Protein AF-X1GWI0-F1 (afdb_monomer_lite)

Structure (mmCIF, N/CA/C/O backbone):
data_AF-X1GWI0-F1
#
_entry.id   AF-X1GWI0-F1
#
loop_
_atom_site.group_PDB
_atom_site.id
_atom_site.type_symbol
_atom_site.label_atom_id
_atom_site.label_alt_id
_atom_site.label_comp_id
_atom_site.label_asym_id
_atom_site.label_entity_id
_atom_site.label_seq_id
_atom_site.pdbx_PDB_ins_code
_atom_site.Cartn_x
_atom_site.Cartn_y
_atom_site.Cartn_z
_atom_site.occupancy
_atom_site.B_iso_or_equiv
_atom_site.auth_seq_id
_atom_site.auth_comp_id
_atom_site.auth_asym_id
_atom_site.auth_atom_id
_atom_site.pdbx_PDB_model_num
ATOM 1 N N . MET A 1 1 ? 8.690 19.318 -20.572 1.00 74.06 1 MET A N 1
ATOM 2 C CA . MET A 1 1 ? 9.434 19.216 -21.851 1.00 74.06 1 MET A CA 1
ATOM 3 C C . MET A 1 1 ? 10.904 19.586 -21.718 1.00 74.06 1 MET A C 1
ATOM 5 O O . MET A 1 1 ? 11.733 18.761 -22.073 1.00 74.06 1 MET A O 1
ATOM 9 N N . GLU A 1 2 ? 11.249 20.757 -21.179 1.00 80.69 2 GLU A N 1
ATOM 10 C CA . GLU A 1 2 ? 12.647 21.206 -21.046 1.00 80.69 2 GLU A CA 1
ATOM 11 C C . GLU A 1 2 ? 13.550 20.216 -20.288 1.00 80.69 2 GLU A C 1
ATOM 13 O O . GLU A 1 2 ? 14.615 19.853 -20.784 1.00 80.69 2 GLU A O 1
ATOM 18 N N . LEU A 1 3 ? 13.075 19.673 -19.158 1.00 81.94 3 LEU A N 1
ATOM 19 C CA . LEU A 1 3 ? 13.790 18.647 -18.387 1.00 81.94 3 LEU A CA 1
ATOM 20 C C . LEU A 1 3 ? 14.101 17.387 -19.218 1.00 81.94 3 LEU A C 1
ATOM 22 O O . LEU A 1 3 ? 15.215 16.875 -19.170 1.00 81.94 3 LEU A O 1
ATOM 26 N N . ILE A 1 4 ? 13.135 16.914 -20.015 1.00 80.19 4 ILE A N 1
ATOM 27 C CA . ILE A 1 4 ? 13.297 15.737 -20.886 1.00 80.19 4 ILE A CA 1
ATOM 28 C C . ILE A 1 4 ? 14.314 16.044 -21.986 1.00 80.19 4 ILE A C 1
ATOM 30 O O . ILE A 1 4 ? 15.169 15.211 -22.282 1.00 80.19 4 ILE A O 1
ATOM 34 N N . THR A 1 5 ? 14.259 17.239 -22.579 1.00 82.31 5 THR A N 1
ATOM 35 C CA . THR A 1 5 ? 15.214 17.672 -23.607 1.00 82.31 5 THR A CA 1
ATOM 36 C C . THR A 1 5 ? 16.630 17.763 -23.047 1.00 82.31 5 THR A C 1
ATOM 38 O O . THR A 1 5 ? 17.548 17.212 -23.654 1.00 82.31 5 THR A O 1
ATOM 41 N N . LYS A 1 6 ? 16.804 18.386 -21.874 1.00 86.44 6 LYS A N 1
ATOM 42 C CA . LYS A 1 6 ? 18.091 18.470 -21.173 1.00 86.44 6 LYS A CA 1
ATOM 43 C C . LYS A 1 6 ? 18.636 17.077 -20.857 1.00 86.44 6 LYS A C 1
ATOM 45 O O . LYS A 1 6 ? 19.741 16.760 -21.278 1.00 86.44 6 LYS A O 1
ATOM 50 N N . PHE A 1 7 ? 17.825 16.222 -20.230 1.00 82.81 7 PHE A N 1
ATOM 51 C CA . PHE A 1 7 ? 18.182 14.830 -19.945 1.00 82.81 7 PHE A CA 1
ATOM 52 C C . PHE A 1 7 ? 18.610 14.077 -21.212 1.00 82.81 7 PHE A C 1
ATOM 54 O O . PHE A 1 7 ? 19.662 13.447 -21.231 1.00 82.81 7 PHE A O 1
ATOM 61 N N . THR A 1 8 ? 17.835 14.192 -22.295 1.00 81.00 8 THR A N 1
ATOM 62 C CA . THR A 1 8 ? 18.140 13.532 -23.574 1.00 81.00 8 THR A CA 1
ATOM 63 C C . THR A 1 8 ? 19.483 14.003 -24.131 1.00 81.00 8 THR A C 1
ATOM 65 O O . THR A 1 8 ? 20.295 13.180 -24.547 1.00 81.00 8 THR A O 1
ATOM 68 N N . ARG A 1 9 ? 19.738 15.318 -24.125 1.00 85.38 9 ARG A N 1
ATOM 69 C CA . ARG A 1 9 ? 21.002 15.894 -24.599 1.00 85.38 9 ARG A CA 1
ATOM 70 C C . ARG A 1 9 ? 22.178 15.384 -23.772 1.00 85.38 9 ARG A C 1
ATOM 72 O O . ARG A 1 9 ? 23.159 14.918 -24.343 1.00 85.38 9 ARG A O 1
ATOM 79 N N . ASP A 1 10 ? 22.057 15.437 -22.450 1.00 84.56 10 ASP A N 1
ATOM 80 C CA . ASP A 1 10 ? 23.127 15.058 -21.529 1.00 84.56 10 ASP A CA 1
ATOM 81 C C . ASP A 1 10 ? 23.462 13.561 -21.650 1.00 84.56 10 ASP A C 1
ATOM 83 O O . ASP A 1 10 ? 24.636 13.193 -21.698 1.00 84.56 10 ASP A O 1
ATOM 87 N N . ILE A 1 11 ? 22.446 12.697 -21.770 1.00 78.75 11 ILE A N 1
ATOM 88 C CA . ILE A 1 11 ? 22.630 11.253 -21.970 1.00 78.75 11 ILE A CA 1
ATOM 89 C C . ILE A 1 11 ? 23.258 10.954 -23.331 1.00 78.75 11 ILE A C 1
ATOM 91 O O . ILE A 1 11 ? 24.226 10.200 -23.389 1.00 78.75 11 ILE A O 1
ATOM 95 N N . ILE A 1 12 ? 22.770 11.560 -24.420 1.00 80.00 12 ILE A N 1
ATOM 96 C CA . ILE A 1 12 ? 23.344 11.344 -25.756 1.00 80.00 12 ILE A CA 1
ATOM 97 C C . ILE A 1 12 ? 24.808 11.788 -25.788 1.00 80.00 12 ILE A C 1
ATOM 99 O O . ILE A 1 12 ? 25.642 11.047 -26.295 1.00 80.00 12 ILE A O 1
ATOM 103 N N . CYS A 1 13 ? 25.145 12.956 -25.232 1.00 83.38 13 CYS A N 1
ATOM 104 C CA . CYS A 1 13 ? 26.532 13.421 -25.184 1.00 83.38 13 CYS A CA 1
ATOM 105 C C . CYS A 1 13 ? 27.441 12.453 -24.415 1.00 83.38 13 CYS A C 1
ATOM 107 O O . CYS A 1 13 ? 28.532 12.149 -24.887 1.00 83.38 13 CYS A O 1
ATOM 109 N N . LYS A 1 14 ? 26.984 11.928 -23.271 1.00 80.44 14 LYS A N 1
ATOM 110 C CA . LYS A 1 14 ? 27.759 10.971 -22.467 1.00 80.44 14 LYS A CA 1
ATOM 111 C C . LYS A 1 14 ? 27.905 9.607 -23.145 1.00 80.44 14 LYS A C 1
ATOM 113 O O . LYS A 1 14 ? 28.976 9.015 -23.090 1.00 80.44 14 LYS A O 1
ATOM 118 N N . LEU A 1 15 ? 26.848 9.113 -23.789 1.00 75.06 15 LEU A N 1
ATOM 119 C CA . LEU A 1 15 ? 26.833 7.787 -24.412 1.00 75.06 15 LEU A CA 1
ATOM 120 C C . LEU A 1 15 ? 27.418 7.762 -25.831 1.00 75.06 15 LEU A C 1
ATOM 122 O O . LEU A 1 15 ? 27.800 6.692 -26.291 1.00 75.06 15 LEU A O 1
ATOM 126 N N . LYS A 1 16 ? 27.538 8.908 -26.518 1.00 75.88 16 LYS A N 1
ATOM 127 C CA . LYS A 1 16 ? 28.231 9.015 -27.819 1.00 75.88 16 LYS A CA 1
ATOM 128 C C . LYS A 1 16 ? 29.664 8.482 -27.764 1.00 75.88 16 LYS A C 1
ATOM 130 O O . LYS A 1 16 ? 30.113 7.849 -28.708 1.00 75.88 16 LYS A O 1
ATOM 135 N N . LEU A 1 17 ? 30.352 8.683 -26.640 1.00 74.44 17 LEU A N 1
ATOM 136 C CA . LEU A 1 17 ? 31.707 8.165 -26.414 1.00 74.44 17 LEU A CA 1
ATOM 137 C C . LEU A 1 17 ? 31.775 6.628 -26.438 1.00 74.44 17 LEU A C 1
ATOM 139 O O . LEU A 1 17 ? 32.844 6.068 -26.636 1.00 74.44 17 LEU A O 1
ATOM 143 N N . LEU A 1 18 ? 30.634 5.958 -26.254 1.00 67.56 18 LEU A N 1
ATOM 144 C CA . LEU A 1 18 ? 30.493 4.503 -26.224 1.00 67.56 18 LEU A CA 1
ATOM 145 C C . LEU A 1 18 ? 29.820 3.960 -27.498 1.00 67.56 18 LEU A C 1
ATOM 147 O O . LEU A 1 18 ? 29.487 2.778 -27.556 1.00 67.56 18 LEU A O 1
ATOM 151 N N . GLU A 1 19 ? 29.583 4.800 -28.515 1.00 70.50 19 GLU A N 1
ATOM 152 C CA . GLU A 1 19 ? 28.834 4.432 -29.727 1.00 70.50 19 GLU A CA 1
ATOM 153 C C . GLU A 1 19 ? 29.537 3.334 -30.543 1.00 70.50 19 GLU A C 1
ATOM 155 O O . GLU A 1 19 ? 28.865 2.460 -31.092 1.00 70.50 19 GLU A O 1
ATOM 160 N N . SER A 1 20 ? 30.875 3.323 -30.551 1.00 69.56 20 SER A N 1
ATOM 161 C CA . SER A 1 20 ? 31.696 2.283 -31.190 1.00 69.56 20 SER A CA 1
ATOM 162 C C . SER A 1 20 ? 31.669 0.942 -30.448 1.00 69.56 20 SER A C 1
ATOM 164 O O . SER A 1 20 ? 31.875 -0.106 -31.059 1.00 69.56 20 SER A O 1
ATOM 166 N N . GLU A 1 21 ? 31.406 0.952 -29.140 1.00 69.25 21 GLU A N 1
ATOM 167 C CA . GLU A 1 21 ? 31.430 -0.247 -28.299 1.00 69.25 21 GLU A CA 1
ATOM 168 C C . GLU A 1 21 ? 30.038 -0.834 -28.067 1.00 69.25 21 GLU A C 1
ATOM 170 O O . GLU A 1 21 ? 29.918 -2.049 -27.936 1.00 69.25 21 GLU A O 1
ATOM 175 N N . ASN A 1 22 ? 28.997 0.007 -28.018 1.00 71.19 22 ASN A N 1
ATOM 176 C CA . ASN A 1 22 ? 27.667 -0.361 -27.529 1.00 71.19 22 ASN A CA 1
ATOM 177 C C . ASN A 1 22 ? 26.518 0.371 -28.244 1.00 71.19 22 ASN A C 1
ATOM 179 O O . ASN A 1 22 ? 25.627 0.952 -27.613 1.00 71.19 22 ASN A O 1
ATOM 183 N N . LYS A 1 23 ? 26.495 0.302 -29.581 1.00 76.00 23 LYS A N 1
ATOM 184 C CA . LYS A 1 23 ? 25.458 0.918 -30.433 1.00 76.00 23 LYS A CA 1
ATOM 185 C C . LYS A 1 23 ? 24.022 0.570 -30.006 1.00 76.00 23 LYS A C 1
ATOM 187 O O . LYS A 1 23 ? 23.160 1.448 -30.005 1.00 76.00 23 LYS A O 1
ATOM 192 N N . ASN A 1 24 ? 23.774 -0.670 -29.576 1.00 78.12 24 ASN A N 1
ATOM 193 C CA . ASN A 1 24 ? 22.447 -1.122 -29.138 1.00 78.12 24 ASN A CA 1
ATOM 194 C C . ASN A 1 24 ? 21.975 -0.417 -27.858 1.00 78.12 24 ASN A C 1
ATOM 196 O O . ASN A 1 24 ? 20.823 -0.004 -27.777 1.00 78.12 24 ASN A O 1
ATOM 200 N N . ILE A 1 25 ? 22.865 -0.206 -26.882 1.00 77.31 25 ILE A N 1
ATOM 201 C CA . ILE A 1 25 ? 22.525 0.495 -25.633 1.00 77.31 25 ILE A CA 1
ATOM 202 C C . ILE A 1 25 ? 22.148 1.945 -25.941 1.00 77.31 25 ILE A C 1
ATOM 204 O O . ILE A 1 25 ? 21.112 2.431 -25.485 1.00 77.31 25 ILE A O 1
ATOM 208 N N . LEU A 1 26 ? 22.954 2.627 -26.762 1.00 77.69 26 LEU A N 1
ATOM 209 C CA . LEU A 1 26 ? 22.656 3.990 -27.195 1.00 77.69 26 LEU A CA 1
ATOM 210 C C . LEU A 1 26 ? 21.318 4.061 -27.947 1.00 77.69 26 LEU A C 1
ATOM 212 O O . LEU A 1 26 ? 20.555 5.006 -27.738 1.00 77.69 26 LEU A O 1
ATOM 216 N N . ASN A 1 27 ? 21.017 3.069 -28.791 1.00 81.75 27 ASN A N 1
ATOM 217 C CA . ASN A 1 27 ? 19.746 2.998 -29.505 1.00 81.75 27 ASN A CA 1
ATOM 218 C C . ASN A 1 27 ? 18.558 2.831 -28.545 1.00 81.75 27 ASN A C 1
ATOM 220 O O . ASN A 1 27 ? 17.610 3.606 -28.624 1.00 81.75 27 ASN A O 1
ATOM 224 N N . ASN A 1 28 ? 18.649 1.923 -27.571 1.00 82.19 28 ASN A N 1
ATOM 225 C CA . ASN A 1 28 ? 17.597 1.714 -26.570 1.00 82.19 28 ASN A CA 1
ATOM 226 C C . ASN A 1 28 ? 17.325 2.986 -25.753 1.00 82.19 28 ASN A C 1
ATOM 228 O O . ASN A 1 28 ? 16.170 3.352 -25.536 1.00 82.19 28 ASN A O 1
ATOM 232 N N . PHE A 1 29 ? 18.370 3.725 -25.359 1.00 81.31 29 PHE A N 1
ATOM 233 C CA . PHE A 1 29 ? 18.204 5.021 -24.691 1.00 81.31 29 PHE A CA 1
ATOM 234 C C . PHE A 1 29 ? 17.555 6.072 -25.599 1.00 81.31 29 PHE A C 1
ATOM 236 O O . PHE A 1 29 ? 16.676 6.814 -25.151 1.00 81.31 29 PHE A O 1
ATOM 243 N N . LYS A 1 30 ? 17.952 6.150 -26.876 1.00 82.81 30 LYS A N 1
ATOM 244 C CA . LYS A 1 30 ? 17.320 7.052 -27.854 1.00 82.81 30 LYS A CA 1
ATOM 245 C C . LYS A 1 30 ? 15.831 6.724 -28.013 1.00 82.81 30 LYS A C 1
ATOM 247 O O . LYS A 1 30 ? 15.013 7.638 -27.918 1.00 82.81 30 LYS A O 1
ATOM 252 N N . ILE A 1 31 ? 15.475 5.446 -28.148 1.00 88.00 31 ILE A N 1
ATOM 253 C CA . ILE A 1 31 ? 14.080 4.985 -28.216 1.00 88.00 31 ILE A CA 1
ATOM 254 C C . ILE A 1 31 ? 13.332 5.391 -26.943 1.00 88.00 31 ILE A C 1
ATOM 256 O O . ILE A 1 31 ? 12.337 6.108 -27.017 1.00 88.00 31 ILE A O 1
ATOM 260 N N . PHE A 1 32 ? 13.855 5.049 -25.764 1.00 86.69 32 PHE A N 1
ATOM 261 C CA . PHE A 1 32 ? 13.206 5.373 -24.494 1.00 86.69 32 PHE A CA 1
ATOM 262 C C . PHE A 1 32 ? 13.002 6.885 -24.295 1.00 86.69 32 PHE A C 1
ATOM 264 O O . PHE A 1 32 ? 11.925 7.329 -23.894 1.00 86.69 32 PHE A O 1
ATOM 271 N N . THR A 1 33 ? 13.995 7.715 -24.633 1.00 86.75 33 THR A N 1
ATOM 272 C CA . THR A 1 33 ? 13.845 9.182 -24.566 1.00 86.75 33 THR A CA 1
ATOM 273 C C . THR A 1 33 ? 12.799 9.710 -25.547 1.00 86.75 33 THR A C 1
ATOM 275 O O . THR A 1 33 ? 12.082 10.662 -25.222 1.00 86.75 33 THR A O 1
ATOM 278 N N . GLN A 1 34 ? 12.656 9.089 -26.720 1.00 90.19 34 GLN A N 1
ATOM 279 C CA . GLN A 1 34 ? 11.589 9.416 -27.657 1.00 90.19 34 GLN A CA 1
ATOM 280 C C . GLN A 1 34 ? 10.213 9.027 -27.097 1.00 90.19 34 GLN A C 1
ATOM 282 O O . GLN A 1 34 ? 9.287 9.838 -27.170 1.00 90.19 34 GLN A O 1
ATOM 287 N N . CYS A 1 35 ? 10.090 7.863 -26.453 1.00 93.25 35 CYS A N 1
ATOM 288 C CA . CYS A 1 35 ? 8.873 7.445 -25.753 1.00 93.25 35 CYS A CA 1
ATOM 289 C C . CYS A 1 35 ? 8.485 8.438 -24.645 1.00 93.25 35 CYS A C 1
ATOM 291 O O . CYS A 1 35 ? 7.323 8.833 -24.561 1.00 93.25 35 CYS A O 1
ATOM 293 N N . LEU A 1 36 ? 9.449 8.937 -23.858 1.00 91.69 36 LEU A N 1
ATOM 294 C CA . LEU A 1 36 ? 9.207 9.984 -22.852 1.00 91.69 36 LEU A CA 1
ATOM 295 C C . LEU A 1 36 ? 8.689 11.288 -23.483 1.00 91.69 36 LEU A C 1
ATOM 297 O O . LEU A 1 36 ? 7.738 11.888 -22.982 1.00 91.69 36 LEU A O 1
ATOM 301 N N . LYS A 1 37 ? 9.278 11.743 -24.597 1.00 89.69 37 LYS A N 1
ATOM 302 C CA . LYS A 1 37 ? 8.809 12.951 -25.305 1.00 89.69 37 LYS A CA 1
ATOM 303 C C . LYS A 1 37 ? 7.397 12.773 -25.857 1.00 89.69 37 LYS A C 1
ATOM 305 O O . LYS A 1 37 ? 6.569 13.674 -25.712 1.00 89.69 37 LYS A O 1
ATOM 310 N N . ASN A 1 38 ? 7.125 11.629 -26.480 1.00 91.44 38 ASN A N 1
ATOM 311 C CA . ASN A 1 38 ? 5.815 11.304 -27.033 1.00 91.44 38 ASN A CA 1
ATOM 312 C C . ASN A 1 38 ? 4.764 11.228 -25.922 1.00 91.44 38 ASN A C 1
ATOM 314 O O . ASN A 1 38 ? 3.737 11.895 -26.028 1.00 91.44 38 ASN A O 1
ATOM 318 N N . SER A 1 39 ? 5.063 10.529 -24.824 1.00 91.62 39 SER A N 1
ATOM 319 C CA . SER A 1 39 ? 4.208 10.476 -23.636 1.00 91.62 39 SER A CA 1
ATOM 320 C C . SER A 1 39 ? 3.889 11.878 -23.110 1.00 91.62 39 SER A C 1
ATOM 322 O O . SER A 1 39 ? 2.723 12.227 -22.957 1.00 91.62 39 SER A O 1
ATOM 324 N N . SER A 1 40 ? 4.895 12.751 -22.959 1.00 88.12 40 SER A N 1
ATOM 325 C CA . SER A 1 40 ? 4.658 14.130 -22.509 1.00 88.12 40 SER A CA 1
ATOM 326 C C . SER A 1 40 ? 3.723 14.897 -23.447 1.00 88.12 40 SER A C 1
ATOM 328 O O . SER A 1 40 ? 2.861 15.622 -22.961 1.00 88.12 40 SER A O 1
ATOM 330 N N . ARG A 1 41 ? 3.870 14.752 -24.772 1.00 87.56 41 ARG A N 1
ATOM 331 C CA . ARG A 1 41 ? 2.988 15.406 -25.757 1.00 87.56 41 ARG A CA 1
ATOM 332 C C . ARG A 1 41 ? 1.554 14.888 -25.665 1.00 87.56 41 ARG A C 1
ATOM 334 O O . ARG A 1 41 ? 0.627 15.693 -25.694 1.00 87.56 41 ARG A O 1
ATOM 341 N N . PHE A 1 42 ? 1.376 13.573 -25.550 1.00 87.56 42 PHE A N 1
ATOM 342 C CA . PHE A 1 42 ? 0.063 12.951 -25.379 1.00 87.56 42 PHE A CA 1
ATOM 343 C C . PHE A 1 42 ? -0.606 13.406 -24.083 1.00 87.56 42 PHE A C 1
ATOM 345 O O . PHE A 1 42 ? -1.746 13.867 -24.111 1.00 87.56 42 PHE A O 1
ATOM 352 N N . CYS A 1 43 ? 0.123 13.356 -22.968 1.00 85.81 43 CYS A N 1
ATOM 353 C CA . CYS A 1 43 ? -0.344 13.830 -21.674 1.00 85.81 43 CYS A CA 1
ATOM 354 C C . CYS A 1 43 ? -0.787 15.299 -21.733 1.00 85.81 43 CYS A C 1
ATOM 356 O O . CYS A 1 43 ? -1.902 15.602 -21.326 1.00 85.81 43 CYS A O 1
ATOM 358 N N . SER A 1 44 ? 0.027 16.192 -22.308 1.00 79.94 44 SER A N 1
ATOM 359 C CA . SER A 1 44 ? -0.311 17.618 -22.439 1.00 79.94 44 SER A CA 1
ATOM 360 C C . SER A 1 44 ? -1.540 17.899 -23.310 1.00 79.94 44 SER A C 1
ATOM 362 O O . SER A 1 44 ? -2.187 18.921 -23.111 1.00 79.94 44 SER A O 1
ATOM 364 N N . ARG A 1 45 ? -1.843 17.040 -24.293 1.00 78.12 45 ARG A N 1
ATOM 365 C CA . ARG A 1 45 ? -2.976 17.228 -25.217 1.00 78.12 45 ARG A CA 1
ATOM 366 C C . ARG A 1 45 ? -4.282 16.652 -24.681 1.00 78.12 45 ARG A C 1
ATOM 368 O O . ARG A 1 45 ? -5.323 17.277 -24.841 1.00 78.12 45 ARG A O 1
ATOM 375 N N . ASN A 1 46 ? -4.220 15.480 -24.053 1.00 69.19 46 ASN A N 1
ATOM 376 C CA . ASN A 1 46 ? -5.411 14.706 -23.700 1.00 69.19 46 ASN A CA 1
ATOM 377 C C . ASN A 1 46 ? -5.801 14.825 -22.222 1.00 69.19 46 ASN A C 1
ATOM 379 O O . ASN A 1 46 ? -6.932 14.511 -21.864 1.00 69.19 46 ASN A O 1
ATOM 383 N N . TYR A 1 47 ? -4.898 15.295 -21.357 1.00 64.44 47 TYR A N 1
ATOM 384 C CA . TYR A 1 47 ? -5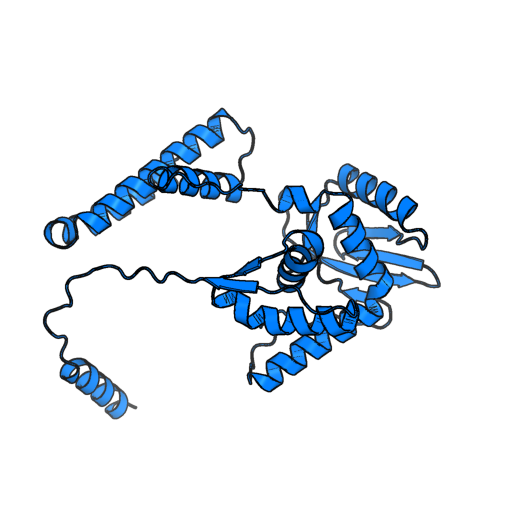.133 15.351 -19.918 1.00 64.44 47 TYR A CA 1
ATOM 385 C C . TYR A 1 47 ? -4.789 16.736 -19.367 1.00 64.44 47 TYR A C 1
ATOM 387 O O . TYR A 1 47 ? -3.634 17.154 -19.365 1.00 64.44 47 TYR A O 1
ATOM 395 N N . LYS A 1 48 ? -5.784 17.436 -18.804 1.00 59.62 48 LYS A N 1
ATOM 396 C CA . LYS A 1 48 ? -5.564 18.732 -18.128 1.00 59.62 48 LYS A CA 1
ATOM 397 C C . LYS A 1 48 ? -4.590 18.634 -16.941 1.00 59.62 48 LYS A C 1
ATOM 399 O O . LYS A 1 48 ? -3.984 19.637 -16.579 1.00 59.62 48 LYS A O 1
ATOM 404 N N . LYS A 1 49 ? -4.442 17.445 -16.340 1.00 66.06 49 LYS A N 1
ATOM 405 C CA . LYS A 1 49 ? -3.517 17.140 -15.235 1.00 66.06 49 LYS A CA 1
ATOM 406 C C . LYS A 1 49 ? -3.068 15.671 -15.281 1.00 66.06 49 LYS A C 1
ATOM 408 O O . LYS A 1 49 ? -3.507 14.871 -14.459 1.00 66.06 49 LYS A O 1
ATOM 413 N N . ALA A 1 50 ? -2.220 15.302 -16.239 1.00 69.44 50 ALA A N 1
ATOM 414 C CA . ALA A 1 50 ? -1.576 13.987 -16.190 1.00 69.44 50 ALA A CA 1
ATOM 415 C C . ALA A 1 50 ? -0.617 13.913 -14.992 1.00 69.44 50 ALA A C 1
ATOM 417 O O . ALA A 1 50 ? 0.191 14.822 -14.782 1.00 69.44 50 ALA A O 1
ATOM 418 N N . ASN A 1 51 ? -0.688 12.835 -14.216 1.00 82.88 51 ASN A N 1
ATOM 419 C CA . ASN A 1 51 ? 0.242 12.597 -13.117 1.00 82.88 51 ASN A CA 1
ATOM 420 C C . ASN A 1 51 ? 1.476 11.803 -13.580 1.00 82.88 51 ASN A C 1
ATOM 422 O O . ASN A 1 51 ? 1.510 11.229 -14.668 1.00 82.88 51 ASN A O 1
ATOM 426 N N . LEU A 1 52 ? 2.510 11.759 -12.734 1.00 86.88 52 LEU A N 1
ATOM 427 C CA . LEU A 1 52 ? 3.768 11.073 -13.044 1.00 86.88 52 LEU A CA 1
ATOM 428 C C . LEU A 1 52 ? 3.571 9.589 -13.402 1.00 86.88 52 LEU A C 1
ATOM 430 O O . LEU A 1 52 ? 4.281 9.076 -14.261 1.00 86.88 52 LEU A O 1
ATOM 434 N N . GLY A 1 53 ? 2.613 8.910 -12.764 1.00 88.50 53 GLY A N 1
ATOM 435 C CA . GLY A 1 53 ? 2.305 7.508 -13.035 1.00 88.50 53 GLY A CA 1
ATOM 436 C C . GLY A 1 53 ? 1.737 7.302 -14.436 1.00 88.50 53 GLY A C 1
ATOM 437 O O . GLY A 1 53 ? 2.215 6.435 -15.155 1.00 88.50 53 GLY A O 1
ATOM 438 N N . GLU A 1 54 ? 0.789 8.141 -14.857 1.00 88.31 54 GLU A N 1
ATOM 439 C CA . GLU A 1 54 ? 0.2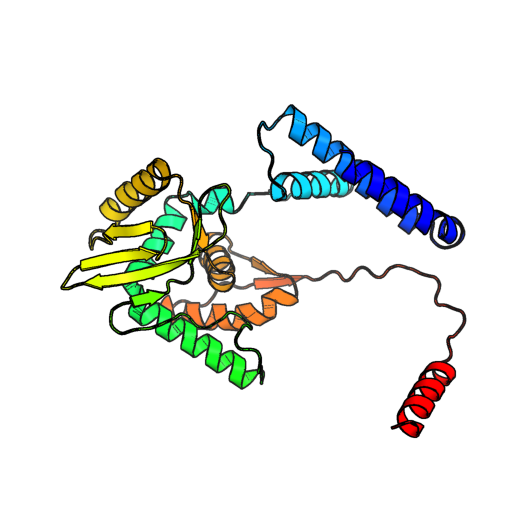28 8.108 -16.218 1.00 88.31 54 GLU A CA 1
ATOM 440 C C . GLU A 1 54 ? 1.296 8.425 -17.270 1.00 88.31 54 GLU A C 1
ATOM 442 O O . GLU A 1 54 ? 1.399 7.739 -18.284 1.00 88.31 54 GLU A O 1
ATOM 447 N N . PHE A 1 55 ? 2.138 9.427 -17.001 1.00 90.75 55 PHE A N 1
ATOM 448 C CA . PHE A 1 55 ? 3.249 9.790 -17.877 1.00 90.75 55 PHE A CA 1
ATOM 449 C C . PHE A 1 55 ? 4.251 8.638 -18.059 1.00 90.75 55 PHE A C 1
ATOM 451 O O . PHE A 1 55 ? 4.624 8.314 -19.191 1.00 90.75 55 PHE A O 1
ATOM 458 N N . LEU A 1 56 ? 4.697 8.015 -16.964 1.00 91.00 56 LEU A N 1
ATOM 459 C CA . LEU A 1 56 ? 5.658 6.911 -17.021 1.00 91.00 56 LEU A CA 1
ATOM 460 C C . LEU A 1 56 ? 5.030 5.633 -17.588 1.00 91.00 56 LEU A C 1
ATOM 462 O O . LEU A 1 56 ? 5.683 4.944 -18.368 1.00 91.00 56 LEU A O 1
ATOM 466 N N . GLY A 1 57 ? 3.773 5.348 -17.245 1.00 91.06 57 GLY A N 1
ATOM 467 C CA . GLY A 1 57 ? 3.017 4.219 -17.782 1.00 91.06 57 GLY A CA 1
ATOM 468 C C . GLY A 1 57 ? 2.860 4.308 -19.295 1.00 91.06 57 GLY A C 1
ATOM 469 O O . GLY A 1 57 ? 3.230 3.386 -20.016 1.00 91.06 57 GLY A O 1
ATOM 470 N N . LEU A 1 58 ? 2.452 5.475 -19.808 1.00 90.94 58 LEU A N 1
ATOM 471 C CA . LEU A 1 58 ? 2.358 5.703 -21.249 1.00 90.94 58 LEU A CA 1
ATOM 472 C C . LEU A 1 58 ? 3.726 5.630 -21.942 1.00 90.94 58 LEU A C 1
ATOM 474 O O . LEU A 1 58 ? 3.831 5.064 -23.027 1.00 90.94 58 LEU A O 1
ATOM 478 N N . ALA A 1 59 ? 4.788 6.160 -21.328 1.00 92.12 59 ALA A N 1
ATOM 479 C CA . ALA A 1 59 ? 6.134 6.038 -21.885 1.00 92.12 59 ALA A CA 1
ATOM 480 C C . ALA A 1 59 ? 6.579 4.569 -21.980 1.00 92.12 59 ALA A C 1
ATOM 482 O O . ALA A 1 59 ? 7.138 4.175 -23.003 1.00 92.12 59 ALA A O 1
ATOM 483 N N . ARG A 1 60 ? 6.287 3.755 -20.956 1.00 91.31 60 ARG A N 1
ATOM 484 C CA . ARG A 1 60 ? 6.537 2.310 -20.978 1.00 91.31 60 ARG A CA 1
ATOM 485 C C . ARG A 1 60 ? 5.703 1.623 -22.058 1.00 91.31 60 ARG A C 1
ATOM 487 O O . ARG A 1 60 ? 6.263 0.886 -22.857 1.00 91.31 60 ARG A O 1
ATOM 494 N N . ARG A 1 61 ? 4.408 1.933 -22.161 1.00 90.94 61 ARG A N 1
ATOM 495 C CA . ARG A 1 61 ? 3.528 1.357 -23.188 1.00 90.94 61 ARG A CA 1
ATOM 496 C C . ARG A 1 61 ? 4.015 1.641 -24.607 1.00 90.94 61 ARG A C 1
ATOM 498 O O . ARG A 1 61 ? 3.963 0.760 -25.452 1.00 90.94 61 ARG A O 1
ATOM 505 N N . LEU A 1 62 ? 4.497 2.860 -24.858 1.00 92.06 62 LEU A N 1
ATOM 506 C CA . LEU A 1 62 ? 5.097 3.238 -26.139 1.00 92.06 62 LEU A CA 1
ATOM 507 C C . LEU A 1 62 ? 6.405 2.486 -26.407 1.00 92.06 62 LEU A C 1
ATOM 509 O O . LEU A 1 62 ? 6.699 2.177 -27.553 1.00 92.06 62 LEU A O 1
ATOM 513 N N . TYR A 1 63 ? 7.199 2.217 -25.370 1.00 90.44 63 TYR A N 1
ATOM 514 C CA . TYR A 1 63 ? 8.434 1.442 -25.493 1.00 90.44 63 TYR A CA 1
ATOM 515 C C . TYR A 1 63 ? 8.160 -0.044 -25.774 1.00 90.44 63 TYR A C 1
ATOM 517 O O . TYR A 1 63 ? 8.868 -0.668 -26.551 1.00 90.44 63 TYR A O 1
ATOM 525 N N . GLU A 1 64 ? 7.111 -0.601 -25.175 1.00 90.50 64 GLU A N 1
ATOM 526 C CA . GLU A 1 64 ? 6.728 -2.009 -25.312 1.00 90.50 64 GLU A CA 1
ATOM 527 C C . GLU A 1 64 ? 5.949 -2.317 -26.601 1.00 90.50 64 GLU A C 1
ATOM 529 O O . GLU A 1 64 ? 5.547 -3.456 -26.791 1.00 90.50 64 GLU A O 1
ATOM 534 N N . GLN A 1 65 ? 5.720 -1.351 -27.499 1.00 88.69 65 GLN A N 1
ATOM 535 C CA . GLN A 1 65 ? 4.896 -1.572 -28.698 1.00 88.69 65 GLN A CA 1
ATOM 536 C C . GLN A 1 65 ? 5.362 -2.756 -29.558 1.00 88.69 65 GLN A C 1
ATOM 538 O O . GLN A 1 65 ? 4.519 -3.456 -30.106 1.00 88.69 65 GLN A O 1
ATOM 543 N N . GLU A 1 66 ? 6.671 -3.013 -29.628 1.00 86.06 66 GLU A N 1
ATOM 544 C CA . GLU A 1 66 ? 7.246 -4.123 -30.404 1.00 86.06 66 GLU A CA 1
ATOM 545 C C . GLU A 1 66 ? 6.846 -5.516 -29.890 1.00 86.06 66 GLU A C 1
ATOM 547 O O . GLU A 1 66 ? 6.916 -6.479 -30.646 1.00 86.06 66 GLU A O 1
ATOM 552 N N . ILE A 1 67 ? 6.436 -5.634 -28.621 1.00 88.31 67 ILE A N 1
ATOM 553 C CA . ILE A 1 67 ? 6.020 -6.907 -28.008 1.00 88.31 67 ILE A CA 1
ATOM 554 C C . ILE A 1 67 ? 4.499 -7.022 -27.841 1.00 88.31 67 ILE A C 1
ATOM 556 O O . ILE A 1 67 ? 4.042 -7.905 -27.120 1.00 88.31 67 ILE A O 1
ATOM 560 N N . GLU A 1 68 ? 3.734 -6.111 -28.455 1.00 91.25 68 GLU A N 1
ATOM 561 C CA . GLU A 1 68 ? 2.262 -6.107 -28.485 1.00 91.25 68 GLU A CA 1
ATOM 562 C C . GLU A 1 68 ? 1.617 -6.471 -27.129 1.00 91.25 68 GLU A C 1
ATOM 564 O O . GLU A 1 68 ? 0.941 -7.492 -26.985 1.00 91.25 68 GLU A O 1
ATOM 569 N N . PRO A 1 69 ? 1.847 -5.660 -26.080 1.00 87.88 69 PRO A N 1
ATOM 570 C CA . PRO A 1 69 ? 1.558 -6.060 -24.713 1.00 87.88 69 PRO A CA 1
ATOM 571 C C . PRO A 1 69 ? 0.054 -6.250 -24.482 1.00 87.88 69 PRO A C 1
ATOM 573 O O . PRO A 1 69 ? -0.709 -5.282 -24.466 1.00 87.88 69 PRO A O 1
ATOM 576 N N . ALA A 1 70 ? -0.349 -7.490 -24.198 1.00 89.69 70 ALA A N 1
ATOM 577 C CA . ALA A 1 70 ? -1.743 -7.899 -23.996 1.00 89.69 70 ALA A CA 1
ATOM 578 C C . ALA A 1 70 ? -2.316 -7.591 -22.594 1.00 89.69 70 ALA A C 1
ATOM 580 O O . ALA A 1 70 ? -3.389 -8.073 -22.237 1.00 89.69 70 ALA A O 1
ATOM 581 N N . TYR A 1 71 ? -1.611 -6.807 -21.771 1.00 89.94 71 TYR A N 1
ATOM 582 C CA . TYR A 1 71 ? -2.022 -6.500 -20.397 1.00 89.94 71 TYR A CA 1
ATOM 583 C C . TYR A 1 71 ? -2.630 -5.096 -20.259 1.00 89.94 71 TYR A C 1
ATOM 585 O O . TYR A 1 71 ? -2.153 -4.129 -20.869 1.00 89.94 71 TYR A O 1
ATOM 593 N N . LEU A 1 72 ? -3.641 -4.972 -19.392 1.00 90.38 72 LEU A N 1
ATOM 594 C CA . LEU A 1 72 ? -4.248 -3.694 -19.015 1.00 90.38 72 LEU A CA 1
ATOM 595 C C . LEU A 1 72 ? -3.383 -2.939 -18.002 1.00 90.38 72 LEU A C 1
ATOM 597 O O . LEU A 1 72 ? -2.786 -3.526 -17.103 1.00 90.38 72 LEU A O 1
ATOM 601 N N . GLU A 1 73 ? -3.367 -1.614 -18.108 1.00 88.62 73 GLU A N 1
ATOM 602 C CA . GLU A 1 73 ? -2.690 -0.737 -17.155 1.00 88.62 73 GLU A CA 1
ATOM 603 C C . GLU A 1 73 ? -3.716 0.060 -16.356 1.00 88.62 73 GLU A C 1
ATOM 605 O O . GLU A 1 73 ? -4.183 1.115 -16.781 1.00 88.62 73 GLU A O 1
ATOM 610 N N . ILE A 1 74 ? -4.097 -0.482 -15.199 1.00 89.75 74 ILE A N 1
ATOM 611 C CA . ILE A 1 74 ? -5.149 0.082 -14.352 1.00 89.75 74 ILE A CA 1
ATOM 612 C C . ILE A 1 74 ? -4.504 0.900 -13.227 1.00 89.75 74 ILE A C 1
ATOM 614 O O . ILE A 1 74 ? -3.776 0.344 -12.398 1.00 89.75 74 ILE A O 1
ATOM 618 N N . PRO A 1 75 ? -4.766 2.217 -13.132 1.00 90.06 75 PRO A N 1
ATOM 619 C CA . PRO A 1 75 ? -4.273 3.010 -12.019 1.00 90.06 75 PRO A CA 1
ATOM 620 C C . PRO A 1 75 ? -4.868 2.517 -10.699 1.00 90.06 75 PRO A C 1
ATOM 622 O O . PRO A 1 75 ? -6.074 2.608 -10.467 1.00 90.06 75 PRO A O 1
ATOM 625 N N . PHE A 1 76 ? -4.018 2.088 -9.764 1.00 92.12 76 PHE A N 1
ATOM 626 C CA . PHE A 1 76 ? -4.481 1.632 -8.447 1.00 92.12 76 PHE A CA 1
ATOM 627 C C . PHE A 1 76 ? -5.235 2.724 -7.661 1.00 92.12 76 PHE A C 1
ATOM 629 O O . PHE A 1 76 ? -6.038 2.450 -6.770 1.00 92.12 76 PHE A O 1
ATOM 636 N N . SER A 1 77 ? -5.023 3.994 -8.015 1.00 90.75 77 SER A N 1
ATOM 637 C CA . SER A 1 77 ? -5.800 5.121 -7.502 1.00 90.75 77 SER A CA 1
ATOM 638 C C . SER A 1 77 ? -7.292 5.048 -7.842 1.00 90.75 77 SER A C 1
ATOM 640 O O . SER A 1 77 ? -8.080 5.555 -7.046 1.00 90.75 77 SER A O 1
ATOM 642 N N . GLN A 1 78 ? -7.668 4.451 -8.978 1.00 91.88 78 GLN A N 1
ATOM 643 C CA . GLN A 1 78 ? -9.060 4.222 -9.372 1.00 91.88 78 GLN A CA 1
ATOM 644 C C . GLN A 1 78 ? -9.661 3.068 -8.568 1.00 91.88 78 GLN A C 1
ATOM 646 O O . GLN A 1 78 ? -10.742 3.226 -8.010 1.00 91.88 78 GLN A O 1
ATOM 651 N N . ILE A 1 79 ? -8.907 1.974 -8.402 1.00 95.44 79 ILE A N 1
ATOM 652 C CA . ILE A 1 79 ? -9.293 0.836 -7.552 1.00 95.44 79 ILE A CA 1
ATOM 653 C C . ILE A 1 79 ? -9.581 1.307 -6.122 1.00 95.44 79 ILE A C 1
ATOM 655 O O . ILE A 1 79 ? -10.602 0.955 -5.545 1.00 95.44 79 ILE A O 1
ATOM 659 N N . CYS A 1 80 ? -8.747 2.190 -5.564 1.00 96.00 80 CYS A N 1
ATOM 660 C CA . CYS A 1 80 ? -8.953 2.725 -4.214 1.00 96.00 80 CYS A CA 1
ATOM 661 C C . CYS A 1 80 ? -10.210 3.600 -4.039 1.00 96.00 80 CYS A C 1
ATOM 663 O O . CYS A 1 80 ? -10.515 3.990 -2.914 1.00 96.00 80 CYS A O 1
ATOM 665 N N . ASN A 1 81 ? -10.887 3.984 -5.123 1.00 92.88 81 ASN A N 1
ATOM 666 C CA . ASN A 1 81 ? -12.128 4.762 -5.071 1.00 92.88 81 ASN A CA 1
ATOM 667 C C . ASN A 1 81 ? -13.381 3.876 -5.242 1.00 92.88 81 ASN A C 1
ATOM 669 O O . ASN A 1 81 ? -14.497 4.402 -5.236 1.00 92.88 81 ASN A O 1
ATOM 673 N N . SER A 1 82 ? -13.190 2.568 -5.434 1.00 95.62 82 SER A N 1
ATOM 674 C CA . SER A 1 82 ? -14.256 1.576 -5.563 1.00 95.62 82 SER A CA 1
ATOM 675 C C . SER A 1 82 ? -14.935 1.290 -4.222 1.00 95.62 82 SER A C 1
ATOM 677 O O . SER A 1 82 ? -14.380 1.567 -3.152 1.00 95.62 82 SER A O 1
ATOM 679 N N . ASP A 1 83 ? -16.141 0.732 -4.282 1.00 95.69 83 ASP A N 1
ATOM 680 C CA . ASP A 1 83 ? -16.895 0.355 -3.087 1.00 95.69 83 ASP A CA 1
ATOM 681 C C . ASP A 1 83 ? -16.265 -0.858 -2.395 1.00 95.69 83 ASP A C 1
ATOM 683 O O . ASP A 1 83 ? -16.226 -0.928 -1.168 1.00 95.69 83 ASP A O 1
ATOM 687 N N . GLU A 1 84 ? -15.666 -1.759 -3.167 1.00 95.69 84 GLU A N 1
ATOM 688 C CA . GLU A 1 84 ? -14.960 -2.952 -2.712 1.00 95.69 84 GLU A CA 1
ATOM 689 C C . GLU A 1 84 ? -13.728 -2.580 -1.878 1.00 95.69 84 GLU A C 1
ATOM 691 O O . GLU A 1 84 ? -13.522 -3.105 -0.780 1.00 95.69 84 GLU A O 1
ATOM 696 N N . PHE A 1 85 ? -12.916 -1.628 -2.351 1.00 97.44 85 PHE A N 1
ATOM 697 C CA . PHE A 1 85 ? -11.750 -1.168 -1.595 1.00 97.44 85 PHE A CA 1
ATOM 698 C C . PHE A 1 85 ? -12.150 -0.423 -0.316 1.00 97.44 85 PHE A C 1
ATOM 700 O O . PHE A 1 85 ? -11.535 -0.613 0.737 1.00 97.44 85 PHE A O 1
ATOM 707 N N . LEU A 1 86 ? -13.173 0.433 -0.381 1.00 95.88 86 LEU A N 1
ATOM 708 C CA . LEU A 1 86 ? -13.652 1.158 0.797 1.00 95.88 86 LEU A CA 1
ATOM 709 C C . LEU A 1 86 ? -14.311 0.217 1.818 1.00 95.88 86 LEU A C 1
ATOM 711 O O . LEU A 1 86 ? -14.154 0.428 3.021 1.00 95.88 86 LEU A O 1
ATOM 715 N N . SER A 1 87 ? -14.954 -0.859 1.363 1.00 94.75 87 SER A N 1
ATOM 716 C CA . SER A 1 87 ? -15.471 -1.925 2.230 1.00 94.75 87 SER A CA 1
ATOM 717 C C . SER A 1 87 ? -14.335 -2.663 2.938 1.00 94.75 87 SER A C 1
ATOM 719 O O . SER A 1 87 ? -14.382 -2.843 4.154 1.00 94.75 87 SER A O 1
ATOM 721 N N . PHE A 1 88 ? -13.260 -2.999 2.214 1.00 96.50 88 PHE A N 1
ATOM 722 C CA . PHE A 1 88 ? -12.039 -3.547 2.813 1.00 96.50 88 PHE A CA 1
ATOM 723 C C . PHE A 1 88 ? -11.449 -2.601 3.870 1.00 96.50 88 PHE A C 1
ATOM 725 O O . PHE A 1 88 ? -11.135 -3.025 4.982 1.00 96.50 88 PHE A O 1
ATOM 732 N N . PHE A 1 89 ? -11.345 -1.304 3.572 1.00 96.31 89 PHE A N 1
ATOM 733 C CA . PHE A 1 89 ? -10.891 -0.304 4.541 1.00 96.31 89 PHE A CA 1
ATOM 734 C C . PHE A 1 89 ? -11.765 -0.273 5.810 1.00 96.31 89 PHE A C 1
ATOM 736 O O . PHE A 1 89 ? -11.235 -0.242 6.928 1.00 96.31 89 PHE A O 1
ATOM 743 N N . LEU A 1 90 ? -13.092 -0.308 5.663 1.00 94.00 90 LEU A N 1
ATOM 744 C CA . LEU A 1 90 ? -14.021 -0.340 6.795 1.00 94.00 90 LEU A CA 1
ATOM 745 C C . LEU A 1 90 ? -13.865 -1.616 7.630 1.00 94.00 90 LEU A C 1
ATOM 747 O O . LEU A 1 90 ? -13.836 -1.533 8.857 1.00 94.00 90 LEU A O 1
ATOM 751 N N . GLU A 1 91 ? -13.668 -2.773 7.000 1.00 93.75 91 GLU A N 1
ATOM 752 C CA . GLU A 1 91 ? -13.467 -4.038 7.713 1.00 93.75 91 GLU A CA 1
ATOM 753 C C . GLU A 1 91 ? -12.187 -4.023 8.566 1.00 93.75 91 GLU A C 1
ATOM 755 O O . GLU A 1 91 ? -12.205 -4.397 9.745 1.00 93.75 91 GLU A O 1
ATOM 760 N N . ILE A 1 92 ? -11.081 -3.497 8.023 1.00 95.56 92 ILE A N 1
ATOM 761 C CA . ILE A 1 92 ? -9.834 -3.347 8.786 1.00 95.56 92 ILE A CA 1
ATOM 762 C C . ILE A 1 92 ? -10.008 -2.359 9.945 1.00 95.56 92 ILE A C 1
ATOM 764 O O . ILE A 1 92 ? -9.560 -2.620 11.063 1.00 95.56 92 ILE A O 1
ATOM 768 N N . THR A 1 93 ? -10.653 -1.214 9.712 1.00 93.88 93 THR A N 1
ATOM 769 C CA . THR A 1 93 ? -10.802 -0.173 10.746 1.00 93.88 93 THR A CA 1
ATOM 770 C C . THR A 1 93 ? -11.780 -0.565 11.852 1.00 93.88 93 THR A C 1
ATOM 772 O O . THR A 1 93 ? -11.531 -0.283 13.029 1.00 93.88 93 THR A O 1
ATOM 775 N N . LYS A 1 94 ? -12.842 -1.303 11.520 1.00 90.62 94 LYS A N 1
ATOM 776 C CA . LYS A 1 94 ? -13.760 -1.915 12.488 1.00 90.62 94 LYS A CA 1
ATOM 777 C C . LYS A 1 94 ? -13.012 -2.832 13.460 1.00 90.62 94 LYS A C 1
ATOM 779 O O . LYS A 1 94 ? -13.202 -2.721 14.680 1.00 90.62 94 LYS A O 1
ATOM 784 N N . ASN A 1 95 ? -12.100 -3.649 12.931 1.00 93.38 95 ASN A N 1
ATOM 785 C CA . ASN A 1 95 ? -11.308 -4.644 13.662 1.00 93.38 95 ASN A CA 1
ATOM 786 C C . ASN A 1 95 ? -9.888 -4.170 14.016 1.00 93.38 95 ASN A C 1
ATOM 788 O O . ASN A 1 95 ? -8.996 -4.973 14.290 1.00 93.38 95 ASN A O 1
ATOM 792 N N . ILE A 1 96 ? -9.656 -2.857 14.059 1.00 95.44 96 ILE A N 1
ATOM 793 C CA . ILE A 1 96 ? -8.302 -2.296 14.123 1.00 95.44 96 ILE A CA 1
ATOM 794 C C . ILE A 1 96 ? -7.458 -2.794 15.308 1.00 95.44 96 ILE A C 1
ATOM 796 O O . ILE A 1 96 ? -6.239 -2.930 15.196 1.00 95.44 96 ILE A O 1
ATOM 800 N N . LYS A 1 97 ? -8.088 -3.106 16.448 1.00 95.38 97 LYS A N 1
ATOM 801 C CA . LYS A 1 97 ? -7.391 -3.575 17.655 1.00 95.38 97 LYS A CA 1
ATOM 802 C C . LYS A 1 97 ? -6.786 -4.968 17.470 1.00 95.38 97 LYS A C 1
ATOM 804 O O . LYS A 1 97 ? -5.663 -5.185 17.915 1.00 95.38 97 LYS A O 1
ATOM 809 N N . SER A 1 98 ? -7.505 -5.903 16.847 1.00 97.12 98 SER A N 1
ATOM 810 C CA . SER A 1 98 ? -6.968 -7.235 16.540 1.00 97.12 98 SER A CA 1
ATOM 811 C C . SER A 1 98 ? -6.022 -7.166 15.345 1.00 97.12 98 SER A C 1
ATOM 813 O O . SER A 1 98 ? -4.903 -7.668 15.435 1.00 97.12 98 SER A O 1
ATOM 815 N N . PHE A 1 99 ? -6.412 -6.455 14.281 1.00 98.12 99 PHE A N 1
ATOM 816 C CA . PHE A 1 99 ? -5.606 -6.336 13.067 1.00 98.12 99 PHE A CA 1
ATOM 817 C C . PHE A 1 99 ? -4.217 -5.748 13.345 1.00 98.12 99 PHE A C 1
ATOM 819 O O . PHE A 1 99 ? -3.212 -6.304 12.915 1.00 98.12 99 PHE A O 1
ATOM 826 N N . SER A 1 100 ? -4.130 -4.647 14.101 1.00 98.06 100 SER A N 1
ATOM 827 C CA . SER A 1 100 ? -2.846 -3.991 14.396 1.00 98.06 100 SER A CA 1
ATOM 828 C C . SER A 1 100 ? -1.902 -4.852 15.238 1.00 98.06 100 SER A C 1
ATOM 830 O O . SER A 1 100 ? -0.692 -4.829 15.014 1.00 98.06 100 SER A O 1
ATOM 832 N N . LYS A 1 101 ? -2.444 -5.651 16.167 1.00 98.38 101 LYS A N 1
ATOM 833 C CA . LYS A 1 101 ? -1.665 -6.626 16.940 1.00 98.38 101 LYS A CA 1
ATOM 834 C C . LYS A 1 101 ? -1.112 -7.725 16.042 1.00 98.38 101 LYS A C 1
ATOM 836 O O . LYS A 1 101 ? 0.085 -7.975 16.088 1.00 98.38 101 LYS A O 1
ATOM 841 N N . ILE A 1 102 ? -1.956 -8.327 15.201 1.00 98.56 102 ILE A N 1
ATOM 842 C CA . ILE A 1 102 ? -1.539 -9.360 14.241 1.00 98.56 102 ILE A CA 1
ATOM 843 C C . ILE A 1 102 ? -0.461 -8.798 13.308 1.00 98.56 102 ILE A C 1
ATOM 845 O O . ILE A 1 102 ? 0.616 -9.373 13.193 1.00 98.56 102 ILE A O 1
ATOM 849 N N . TYR A 1 103 ? -0.708 -7.625 12.724 1.00 98.38 103 TYR A N 1
ATOM 850 C CA . TYR A 1 103 ? 0.228 -6.940 11.836 1.00 98.38 103 TYR A CA 1
ATOM 851 C C . TYR A 1 103 ? 1.608 -6.739 12.477 1.00 98.38 103 TYR A C 1
ATOM 853 O O . TYR A 1 103 ? 2.633 -7.075 11.875 1.00 98.38 103 TYR A O 1
ATOM 861 N N . ASN A 1 104 ? 1.645 -6.188 13.695 1.00 98.19 104 ASN A N 1
ATOM 862 C CA . ASN A 1 104 ? 2.895 -5.918 14.401 1.00 98.19 104 ASN A CA 1
ATOM 863 C C . ASN A 1 104 ? 3.602 -7.216 14.797 1.00 98.19 104 ASN A C 1
ATOM 865 O O . ASN A 1 104 ? 4.794 -7.347 14.532 1.00 98.19 104 ASN A O 1
ATOM 869 N N . ASN A 1 105 ? 2.869 -8.188 15.348 1.00 98.00 105 ASN A N 1
ATOM 870 C CA . ASN A 1 105 ? 3.424 -9.477 15.756 1.00 98.00 105 ASN A CA 1
ATOM 871 C C . ASN A 1 105 ? 4.064 -10.208 14.571 1.00 98.00 105 ASN A C 1
ATOM 873 O O . ASN A 1 105 ? 5.227 -10.592 14.657 1.00 98.00 105 ASN A O 1
ATOM 877 N N . LYS A 1 106 ? 3.358 -10.319 13.437 1.00 97.38 106 LYS A N 1
ATOM 878 C CA . LYS A 1 106 ? 3.883 -10.979 12.231 1.00 97.38 106 LYS A CA 1
ATOM 879 C C . LYS A 1 106 ? 5.067 -10.233 11.620 1.00 97.38 106 LYS A C 1
ATOM 881 O O . LYS A 1 106 ? 6.036 -10.853 11.184 1.00 97.38 106 LYS A O 1
ATOM 886 N N . SER A 1 107 ? 5.050 -8.900 11.661 1.00 95.81 107 SER A N 1
ATOM 887 C CA . SER A 1 107 ? 6.208 -8.096 11.252 1.00 95.81 107 SER A CA 1
ATOM 888 C C . SER A 1 107 ? 7.422 -8.330 12.162 1.00 95.81 107 SER A C 1
ATOM 890 O O . SER A 1 107 ? 8.547 -8.431 11.672 1.00 95.81 107 SER A O 1
ATOM 892 N N . ASP A 1 108 ? 7.219 -8.434 13.477 1.00 96.62 108 ASP A N 1
ATOM 893 C CA . ASP A 1 108 ? 8.288 -8.683 14.447 1.00 96.62 108 ASP A CA 1
ATOM 894 C C . ASP A 1 108 ? 8.834 -10.116 14.374 1.00 96.62 108 ASP A C 1
ATOM 896 O O . ASP A 1 108 ? 10.050 -10.301 14.436 1.00 96.62 108 ASP A O 1
ATOM 900 N N . GLU A 1 109 ? 7.975 -11.120 14.185 1.00 95.81 109 GLU A N 1
ATOM 901 C CA . GLU A 1 109 ? 8.365 -12.512 13.914 1.00 95.81 109 GLU A CA 1
ATOM 902 C C . GLU A 1 109 ? 9.268 -12.595 12.681 1.00 95.81 109 GLU A C 1
ATOM 904 O O . GLU A 1 109 ? 10.363 -13.156 12.747 1.00 95.81 109 GLU A O 1
ATOM 909 N N . TYR A 1 110 ? 8.873 -11.941 11.587 1.00 95.06 110 TYR A N 1
ATOM 910 C CA . TYR A 1 110 ? 9.675 -11.878 10.370 1.00 95.06 110 TYR A CA 1
ATOM 911 C C . TYR A 1 110 ? 11.034 -11.207 10.597 1.00 95.06 110 TYR A C 1
ATOM 913 O O . TYR A 1 110 ? 12.070 -11.731 10.181 1.00 95.06 110 TYR A O 1
ATOM 921 N N . ARG A 1 111 ? 11.073 -10.066 11.300 1.00 95.25 111 ARG A N 1
ATOM 922 C CA . ARG A 1 111 ? 12.348 -9.402 11.618 1.00 95.25 111 ARG A CA 1
ATOM 923 C C . ARG A 1 111 ? 13.264 -10.293 12.448 1.00 95.25 111 ARG A C 1
ATOM 925 O O . ARG A 1 111 ? 14.466 -10.305 12.190 1.00 95.25 111 ARG A O 1
ATOM 932 N N . LYS A 1 112 ? 12.719 -11.036 13.416 1.00 95.44 112 LYS A N 1
ATOM 933 C CA . LYS A 1 112 ? 13.484 -11.996 14.225 1.00 95.44 112 LYS A CA 1
ATOM 934 C C . LYS A 1 112 ? 14.035 -13.128 13.359 1.00 95.44 112 LYS A C 1
ATOM 936 O O . LYS A 1 112 ? 15.238 -13.378 13.410 1.00 95.44 112 LYS A O 1
ATOM 941 N N . LEU A 1 113 ? 13.192 -1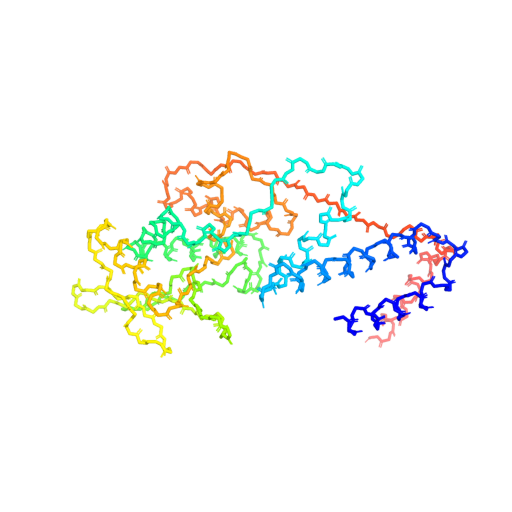3.743 12.528 1.00 94.19 113 LEU A N 1
ATOM 942 C CA . LEU A 1 113 ? 13.561 -14.861 11.654 1.00 94.19 113 LEU A CA 1
ATOM 943 C C . LEU A 1 113 ? 14.694 -14.485 10.686 1.00 94.19 113 LEU A C 1
ATOM 945 O O . LEU A 1 113 ? 15.683 -15.204 10.571 1.00 94.19 113 LEU A O 1
ATOM 949 N N . PHE A 1 114 ? 14.591 -13.316 10.050 1.00 92.69 114 PHE A N 1
ATOM 950 C CA . PHE A 1 114 ? 15.574 -12.829 9.076 1.00 92.69 114 PHE A CA 1
ATOM 951 C C . PHE A 1 114 ? 16.656 -11.917 9.680 1.00 92.69 114 PHE A C 1
ATOM 953 O O . PHE A 1 114 ? 17.440 -11.320 8.941 1.00 92.69 114 PHE A O 1
ATOM 960 N N . LYS A 1 115 ? 16.719 -11.798 11.016 1.00 95.00 115 LYS A N 1
ATOM 961 C CA . LYS A 1 115 ? 17.698 -10.979 11.762 1.00 95.00 115 LYS A CA 1
ATOM 962 C C . LYS A 1 115 ? 17.774 -9.515 11.284 1.00 95.00 115 LYS A C 1
ATOM 964 O O . LYS A 1 115 ? 18.841 -8.898 11.267 1.00 95.00 115 LYS A O 1
ATOM 969 N N . ILE A 1 116 ? 16.634 -8.940 10.904 1.00 92.56 116 ILE A N 1
ATOM 970 C CA . ILE A 1 116 ? 16.527 -7.572 10.384 1.00 92.56 116 ILE A CA 1
ATOM 971 C C . ILE A 1 116 ? 16.542 -6.578 11.547 1.00 92.56 116 ILE A C 1
ATOM 973 O O . ILE A 1 116 ? 15.629 -6.541 12.370 1.00 92.56 116 ILE A O 1
ATOM 977 N N . ARG A 1 117 ? 17.567 -5.719 11.589 1.00 91.44 117 ARG A N 1
ATOM 978 C CA . ARG A 1 117 ? 17.703 -4.667 12.616 1.00 91.44 117 ARG A CA 1
ATOM 979 C C . ARG A 1 117 ? 16.888 -3.411 12.304 1.00 91.44 117 ARG A C 1
ATOM 981 O O . ARG A 1 117 ? 16.462 -2.703 13.215 1.00 91.44 117 ARG A O 1
ATOM 988 N N . ASN A 1 118 ? 16.678 -3.116 11.021 1.00 92.12 118 ASN A N 1
ATOM 989 C CA . ASN A 1 118 ? 15.938 -1.932 10.603 1.00 92.12 118 ASN A CA 1
ATOM 990 C C . ASN A 1 118 ? 14.433 -2.122 10.843 1.00 92.12 118 ASN A C 1
ATOM 992 O O . ASN A 1 118 ? 13.770 -2.871 10.129 1.00 92.12 118 ASN A O 1
ATOM 996 N N . ARG A 1 119 ? 13.875 -1.376 11.802 1.00 90.50 119 ARG A N 1
ATOM 997 C CA . ARG A 1 119 ? 12.444 -1.433 12.149 1.00 90.50 119 ARG A CA 1
ATOM 998 C C . ARG A 1 119 ? 11.518 -0.989 11.012 1.00 90.50 119 ARG A C 1
ATOM 1000 O O . ARG A 1 119 ? 10.339 -1.328 11.034 1.00 90.50 119 ARG A O 1
ATOM 1007 N N . ALA A 1 120 ? 12.027 -0.262 10.017 1.00 88.44 120 ALA A N 1
ATOM 1008 C CA . ALA A 1 120 ? 11.246 0.128 8.848 1.00 88.44 120 ALA A CA 1
ATOM 1009 C C . ALA A 1 120 ? 11.017 -1.020 7.851 1.00 88.44 120 ALA A C 1
ATOM 1011 O O . ALA A 1 120 ? 10.157 -0.890 6.987 1.00 88.44 120 ALA A O 1
ATOM 1012 N N . GLN A 1 121 ? 11.749 -2.134 7.969 1.00 87.06 121 GLN A N 1
ATOM 1013 C CA . GLN A 1 121 ? 11.612 -3.304 7.099 1.00 87.06 121 GLN A CA 1
ATOM 1014 C C . GLN A 1 121 ? 10.876 -4.437 7.834 1.00 87.06 121 GLN A C 1
ATOM 1016 O O . GLN A 1 121 ? 11.180 -4.678 9.003 1.00 87.06 121 GLN A O 1
ATOM 1021 N N . PRO A 1 122 ? 9.916 -5.135 7.198 1.00 86.31 122 PRO A N 1
ATOM 1022 C CA . PRO A 1 122 ? 9.381 -4.881 5.851 1.00 86.31 122 PRO A CA 1
ATOM 1023 C C . PRO A 1 122 ? 8.505 -3.617 5.781 1.00 86.31 122 PRO A C 1
ATOM 1025 O O . PRO A 1 122 ? 8.467 -2.929 4.768 1.00 86.31 122 PRO A O 1
ATOM 1028 N N . SER A 1 123 ? 7.848 -3.279 6.888 1.00 89.62 123 SER A N 1
ATOM 1029 C CA . SER A 1 123 ? 7.136 -2.022 7.110 1.00 89.62 123 SER A CA 1
ATOM 1030 C C . SER A 1 123 ? 7.253 -1.665 8.589 1.00 89.62 123 SER A C 1
ATOM 1032 O O . SER A 1 123 ? 7.294 -2.585 9.399 1.00 89.62 123 SER A O 1
ATOM 1034 N N . PRO A 1 124 ? 7.241 -0.383 8.995 1.00 94.44 124 PRO A N 1
ATOM 1035 C CA . PRO A 1 124 ? 7.167 -0.012 10.406 1.00 94.44 124 PRO A CA 1
ATOM 1036 C C . PRO A 1 124 ? 5.950 -0.621 11.109 1.00 94.44 124 PRO A C 1
ATOM 1038 O O . PRO A 1 124 ? 4.886 -0.752 10.493 1.00 94.44 124 PRO A O 1
ATOM 1041 N N . ASN A 1 125 ? 6.103 -0.925 12.399 1.00 97.44 125 ASN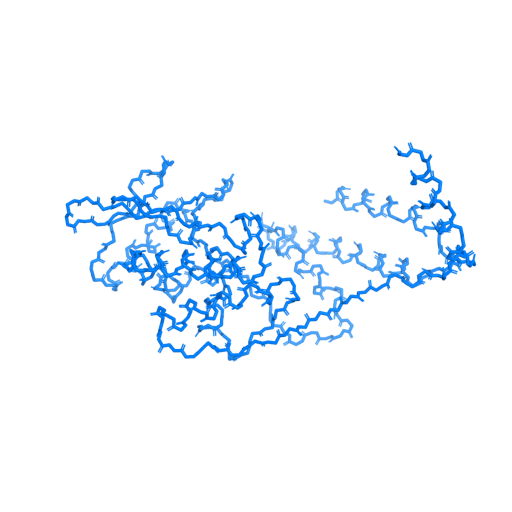 A N 1
ATOM 1042 C CA . ASN A 1 125 ? 4.980 -1.294 13.259 1.00 97.44 125 ASN A CA 1
ATOM 1043 C C . ASN A 1 125 ? 3.984 -0.129 13.368 1.00 97.44 125 ASN A C 1
ATOM 1045 O O . ASN A 1 125 ? 4.363 1.045 13.382 1.00 97.44 125 ASN A O 1
ATOM 1049 N N . LEU A 1 126 ? 2.704 -0.475 13.452 1.00 98.06 126 LEU A N 1
ATOM 1050 C CA . LEU A 1 126 ? 1.605 0.448 13.694 1.00 98.06 126 LEU A CA 1
ATOM 1051 C C . LEU A 1 126 ? 1.648 0.932 15.143 1.00 98.06 126 LEU A C 1
ATOM 1053 O O . LEU A 1 126 ? 1.908 0.150 16.061 1.00 98.06 126 LEU A O 1
ATOM 1057 N N . ILE A 1 127 ? 1.372 2.218 15.350 1.00 97.94 127 ILE A N 1
ATOM 1058 C CA . ILE A 1 127 ? 1.232 2.787 16.691 1.00 97.94 127 ILE A CA 1
ATOM 1059 C C . ILE A 1 127 ? -0.033 2.224 17.343 1.00 97.94 127 ILE A C 1
ATOM 1061 O O . ILE A 1 127 ? -1.128 2.350 16.800 1.00 97.94 127 ILE A O 1
ATOM 1065 N N . ILE A 1 128 ? 0.118 1.644 18.531 1.00 97.81 128 ILE A N 1
ATOM 1066 C CA . ILE A 1 128 ? -0.988 1.156 19.356 1.00 97.81 128 ILE A CA 1
ATOM 1067 C C . ILE A 1 128 ? -0.898 1.876 20.702 1.00 97.81 128 ILE A C 1
ATOM 1069 O O . ILE A 1 128 ? 0.030 1.641 21.472 1.00 97.81 128 ILE A O 1
ATOM 1073 N N . LYS A 1 129 ? -1.852 2.768 20.972 1.00 96.25 129 LYS A N 1
ATOM 1074 C CA . LYS A 1 129 ? -2.103 3.377 22.286 1.00 96.25 129 LYS A CA 1
ATOM 1075 C C . LYS A 1 129 ? -3.493 2.951 22.767 1.00 96.25 129 LYS A C 1
ATOM 1077 O O . LYS A 1 129 ? -4.273 2.424 21.979 1.00 96.25 129 LYS A O 1
ATOM 1082 N N . GLU A 1 130 ? -3.808 3.202 24.036 1.00 90.94 130 GLU A N 1
ATOM 1083 C CA . GLU A 1 130 ? -5.060 2.764 24.678 1.00 90.94 130 GLU A CA 1
ATOM 1084 C C . GLU A 1 130 ? -6.315 3.112 23.859 1.00 90.94 130 GLU A C 1
ATOM 1086 O O . GLU A 1 130 ? -7.078 2.221 23.491 1.00 90.94 130 GLU A O 1
ATOM 1091 N N . ASN A 1 131 ? -6.452 4.386 23.483 1.00 94.25 131 ASN A N 1
ATOM 1092 C CA . ASN A 1 131 ? -7.601 4.898 22.734 1.00 94.25 131 ASN A CA 1
ATOM 1093 C C . ASN A 1 131 ? -7.262 5.334 21.306 1.00 94.25 131 ASN A C 1
ATOM 1095 O O . ASN A 1 131 ? -8.121 5.872 20.622 1.00 94.25 131 ASN A O 1
ATOM 1099 N N . LEU A 1 132 ? -6.031 5.133 20.831 1.00 96.88 132 LEU A N 1
ATOM 1100 C CA . LEU A 1 132 ? -5.599 5.613 19.518 1.00 96.88 132 LEU A CA 1
ATOM 1101 C C . LEU A 1 132 ? -4.738 4.559 18.828 1.00 96.88 132 LEU A C 1
ATOM 1103 O O . LEU A 1 132 ? -3.617 4.285 19.258 1.00 96.88 132 LEU A O 1
ATOM 1107 N N . ILE A 1 133 ? -5.255 3.985 17.743 1.00 98.06 133 ILE A N 1
ATOM 1108 C CA . ILE A 1 133 ? -4.574 2.915 17.007 1.00 98.06 133 ILE A CA 1
ATOM 1109 C C . ILE A 1 133 ? -4.387 3.325 15.551 1.00 98.06 133 ILE A C 1
ATOM 1111 O O . ILE A 1 133 ? -5.341 3.694 14.875 1.00 98.06 133 ILE A O 1
ATOM 1115 N N . GLU A 1 134 ? -3.154 3.261 15.059 1.00 98.38 134 GLU A N 1
ATOM 1116 C CA . GLU A 1 134 ? -2.815 3.549 13.667 1.00 98.38 134 GLU A CA 1
ATOM 1117 C C . GLU A 1 134 ? -3.383 2.470 12.743 1.00 98.38 134 GLU A C 1
ATOM 1119 O O . GLU A 1 134 ? -3.099 1.283 12.912 1.00 98.38 134 GLU A O 1
ATOM 1124 N N . ALA A 1 135 ? -4.137 2.886 11.727 1.00 97.31 135 ALA A N 1
ATOM 1125 C CA . ALA A 1 135 ? -4.551 1.999 10.655 1.00 97.31 135 ALA A CA 1
ATOM 1126 C C . ALA A 1 135 ? -3.451 1.901 9.582 1.00 97.31 135 ALA A C 1
ATOM 1128 O O . ALA A 1 135 ? -2.714 2.866 9.347 1.00 97.31 135 ALA A O 1
ATOM 1129 N N . PRO A 1 136 ? -3.321 0.766 8.873 1.00 97.31 136 PRO A N 1
ATOM 1130 C CA . PRO A 1 136 ? -2.279 0.574 7.867 1.00 97.31 136 PRO A CA 1
ATOM 1131 C C . PRO A 1 136 ? -2.617 1.247 6.523 1.00 97.31 136 PRO A C 1
ATOM 1133 O O . PRO A 1 136 ? -2.352 0.718 5.444 1.00 97.31 136 PRO A O 1
ATOM 1136 N N . PHE A 1 137 ? -3.163 2.458 6.593 1.00 97.75 137 PHE A N 1
ATOM 1137 C CA . PHE A 1 137 ? -3.549 3.280 5.459 1.00 97.75 137 PHE A CA 1
ATOM 1138 C C . PHE A 1 137 ? -2.944 4.680 5.581 1.00 97.75 137 PHE A C 1
ATOM 1140 O O . PHE A 1 137 ? -2.587 5.153 6.662 1.00 97.75 137 PHE A O 1
ATOM 1147 N N . TRP A 1 138 ? -2.839 5.333 4.436 1.00 96.94 138 TRP A N 1
ATOM 1148 C CA . TRP A 1 138 ? -2.546 6.743 4.284 1.00 96.94 138 TRP A CA 1
ATOM 1149 C C . TRP A 1 138 ? -3.832 7.505 4.000 1.00 96.94 138 TRP A C 1
ATOM 1151 O O . TRP A 1 138 ? -4.693 7.005 3.274 1.00 96.94 138 TRP A O 1
ATOM 1161 N N . ILE A 1 139 ? -3.896 8.738 4.487 1.00 95.38 139 ILE A N 1
ATOM 1162 C CA . ILE A 1 139 ? -4.842 9.755 4.040 1.00 95.38 139 ILE A CA 1
ATOM 1163 C C . ILE A 1 139 ? -4.082 10.941 3.471 1.00 95.38 139 ILE A C 1
ATOM 1165 O O . ILE A 1 139 ? -3.002 11.280 3.958 1.00 95.38 139 ILE A O 1
ATOM 1169 N N . TRP A 1 140 ? -4.608 11.524 2.404 1.00 93.81 140 TRP A N 1
ATOM 1170 C CA . TRP A 1 140 ? -4.021 12.698 1.769 1.00 93.81 140 TRP A CA 1
ATOM 1171 C C . TRP A 1 140 ? -5.038 13.404 0.877 1.00 93.81 140 TRP A C 1
ATOM 1173 O O . TRP A 1 140 ? -6.027 12.802 0.453 1.00 93.81 140 TRP A O 1
ATOM 1183 N N . GLU A 1 141 ? -4.750 14.653 0.541 1.00 91.56 141 GLU A N 1
ATOM 1184 C CA . GLU A 1 141 ? -5.441 15.437 -0.481 1.00 91.56 141 GLU A CA 1
ATOM 1185 C C . GLU A 1 141 ? -4.475 15.814 -1.610 1.00 91.56 141 GLU A C 1
ATOM 1187 O O . GLU A 1 141 ? -3.255 15.772 -1.455 1.00 91.56 141 GLU A O 1
ATOM 1192 N N . GLU A 1 142 ? -5.005 16.152 -2.786 1.00 87.00 142 GLU A N 1
ATOM 1193 C CA . GLU A 1 142 ? -4.161 16.545 -3.917 1.00 87.00 142 GLU A CA 1
ATOM 1194 C C . GLU A 1 142 ? -3.354 17.809 -3.591 1.00 87.00 142 GLU A C 1
ATOM 1196 O O . GLU A 1 142 ? -3.930 18.855 -3.320 1.00 87.00 142 GLU A O 1
ATOM 1201 N N . GLY A 1 143 ? -2.025 17.704 -3.659 1.00 84.62 143 GLY A N 1
ATOM 1202 C CA . GLY A 1 143 ? -1.106 18.789 -3.307 1.00 84.62 143 GLY A CA 1
ATOM 1203 C C . GLY A 1 143 ? -0.492 18.669 -1.909 1.00 84.62 143 GLY A C 1
ATOM 1204 O O . GLY A 1 143 ? 0.492 19.353 -1.650 1.00 84.62 143 GLY A O 1
ATOM 1205 N N . ASP A 1 144 ? -0.991 17.766 -1.055 1.00 87.62 144 ASP A N 1
ATOM 1206 C CA . ASP A 1 144 ? -0.440 17.511 0.284 1.00 87.62 144 ASP A CA 1
ATOM 1207 C C . ASP A 1 144 ? 0.326 16.173 0.358 1.00 87.62 144 ASP A C 1
ATOM 1209 O O . ASP A 1 144 ? 0.256 15.305 -0.524 1.00 87.62 144 ASP A O 1
ATOM 1213 N N . GLN A 1 145 ? 1.095 16.002 1.432 1.00 90.50 145 GLN A N 1
ATOM 1214 C CA . GLN A 1 145 ? 1.817 14.776 1.742 1.00 90.50 145 GLN A CA 1
ATOM 1215 C C . GLN A 1 145 ? 0.894 13.693 2.317 1.00 90.50 145 GLN A C 1
ATOM 1217 O O . GLN A 1 145 ? -0.157 13.956 2.897 1.00 90.50 145 GLN A O 1
ATOM 1222 N N . ARG A 1 146 ? 1.319 12.430 2.198 1.00 94.06 146 ARG A N 1
ATOM 1223 C CA . ARG A 1 146 ? 0.615 11.300 2.818 1.00 94.06 146 ARG A CA 1
ATOM 1224 C C . ARG A 1 146 ? 0.772 11.329 4.331 1.00 94.06 146 ARG A C 1
ATOM 1226 O O . ARG A 1 146 ? 1.891 11.317 4.837 1.00 94.06 146 ARG A O 1
ATOM 1233 N N . ARG A 1 147 ? -0.352 11.270 5.043 1.00 95.56 147 ARG A N 1
ATOM 1234 C CA . ARG A 1 147 ? -0.409 11.263 6.507 1.00 95.56 147 ARG A CA 1
ATOM 1235 C C . ARG A 1 147 ? -0.973 9.946 7.019 1.00 95.56 147 ARG A C 1
ATOM 1237 O O . ARG A 1 147 ? -1.780 9.293 6.356 1.00 95.56 147 ARG A O 1
ATOM 1244 N N . LYS A 1 148 ? -0.525 9.538 8.206 1.00 96.44 148 LYS A N 1
ATOM 1245 C CA . LYS A 1 148 ? -1.058 8.363 8.907 1.00 96.44 148 LYS A CA 1
ATOM 1246 C C . LYS A 1 148 ? -2.510 8.602 9.291 1.00 96.44 148 LYS A C 1
ATOM 1248 O O . LYS A 1 148 ? -2.884 9.730 9.597 1.00 96.44 148 LYS A O 1
ATOM 1253 N N . ILE A 1 149 ? -3.299 7.543 9.339 1.00 96.06 149 ILE A N 1
ATOM 1254 C CA . ILE A 1 149 ? -4.667 7.614 9.835 1.00 96.06 149 ILE A CA 1
ATOM 1255 C C . ILE A 1 149 ? -4.819 6.727 11.061 1.00 96.06 149 ILE A C 1
ATOM 1257 O O . ILE A 1 149 ? -4.195 5.670 11.155 1.00 96.06 149 ILE A O 1
ATOM 1261 N N . PHE A 1 150 ? -5.625 7.176 12.011 1.00 97.62 150 PHE A N 1
ATOM 1262 C CA . PHE A 1 150 ? -5.829 6.505 13.282 1.00 97.62 150 PHE A CA 1
ATOM 1263 C C . PHE A 1 150 ? -7.308 6.242 13.513 1.00 97.62 150 PHE A C 1
ATOM 1265 O O . PHE A 1 150 ? -8.169 6.945 12.990 1.00 97.62 150 PHE A O 1
ATOM 1272 N N . ILE A 1 151 ? -7.587 5.246 14.340 1.00 96.50 151 ILE A N 1
ATOM 1273 C CA . ILE A 1 151 ? -8.892 5.030 14.941 1.00 96.50 151 ILE A CA 1
ATOM 1274 C C . ILE A 1 151 ? -8.808 5.484 16.392 1.00 96.50 151 ILE A C 1
ATOM 1276 O O . ILE A 1 151 ? -8.080 4.892 17.191 1.00 96.50 151 ILE A O 1
ATOM 1280 N N . LEU A 1 152 ? -9.534 6.557 16.696 1.00 96.25 152 LEU A N 1
ATOM 1281 C CA . LEU A 1 152 ? -9.686 7.137 18.022 1.00 96.25 152 LEU A CA 1
ATOM 1282 C C . LEU A 1 152 ? -10.949 6.564 18.679 1.00 96.25 152 LEU A C 1
ATOM 1284 O O . LEU A 1 152 ? -12.057 6.764 18.181 1.00 96.25 152 LEU A O 1
ATOM 1288 N N . GLY A 1 153 ? -10.785 5.843 19.782 1.00 93.19 153 GLY A N 1
ATOM 1289 C CA . GLY A 1 153 ? -11.878 5.373 20.625 1.00 93.19 153 GLY A CA 1
ATOM 1290 C C . GLY A 1 153 ? -12.247 6.420 21.671 1.00 93.19 153 GLY A C 1
ATOM 1291 O O . GLY A 1 153 ? -11.403 6.833 22.459 1.00 93.19 153 GLY A O 1
ATOM 1292 N N . GLU A 1 154 ? -13.511 6.828 21.706 1.00 90.31 154 GLU A N 1
ATOM 1293 C CA . GLU A 1 154 ? -14.056 7.685 22.758 1.00 90.31 154 GLU A CA 1
ATOM 1294 C C . GLU A 1 154 ? -15.408 7.145 23.215 1.00 90.31 154 GLU A C 1
ATOM 1296 O O . GLU A 1 154 ? -16.367 7.101 22.437 1.00 90.31 154 GLU A O 1
ATOM 1301 N N . LYS A 1 155 ? -15.505 6.778 24.498 1.00 85.25 155 LYS A N 1
ATOM 1302 C CA . LYS A 1 155 ? -16.690 6.109 25.057 1.00 85.25 155 LYS A CA 1
ATOM 1303 C C . LYS A 1 155 ? -17.022 4.865 24.212 1.00 85.25 155 LYS A C 1
ATOM 1305 O O . LYS A 1 155 ? -16.167 4.005 24.031 1.00 85.25 155 LYS A O 1
ATOM 1310 N N . GLU A 1 156 ? -18.225 4.794 23.646 1.00 84.75 156 GLU A N 1
ATOM 1311 C CA . GLU A 1 156 ? -18.667 3.702 22.767 1.00 84.75 156 GLU A CA 1
ATOM 1312 C C . GLU A 1 156 ? -18.502 3.996 21.264 1.00 84.75 156 GLU A C 1
ATOM 1314 O O . GLU A 1 156 ? -18.954 3.218 20.421 1.00 84.75 156 GLU A O 1
ATOM 1319 N N . LYS A 1 157 ? -17.875 5.122 20.901 1.00 88.94 157 LYS A N 1
ATOM 1320 C CA . LYS A 1 157 ? -17.727 5.572 19.511 1.00 88.94 157 LYS A CA 1
ATOM 1321 C C . LYS A 1 157 ? -16.285 5.430 19.035 1.00 88.94 157 LYS A C 1
ATOM 1323 O O . LYS A 1 157 ? -15.335 5.628 19.790 1.00 88.94 157 LYS A O 1
ATOM 1328 N N . LYS A 1 158 ? -16.124 5.110 17.751 1.00 91.12 158 LYS A N 1
ATOM 1329 C CA . LYS A 1 158 ? -14.828 5.052 17.067 1.00 91.12 158 LYS A CA 1
ATOM 1330 C C . LYS A 1 158 ? -14.798 6.104 15.973 1.00 91.12 158 LYS A C 1
ATOM 1332 O O . LYS A 1 158 ? -15.691 6.135 15.134 1.00 91.12 158 LYS A O 1
ATOM 1337 N N . TYR A 1 159 ? -13.763 6.927 15.957 1.00 93.50 159 TYR A N 1
ATOM 1338 C CA . TYR A 1 159 ? -13.577 7.963 14.954 1.00 93.50 159 TYR A CA 1
ATOM 1339 C C . TYR A 1 159 ? -12.347 7.677 14.118 1.00 93.50 159 TYR A C 1
ATOM 1341 O O . TYR A 1 159 ? -11.292 7.329 14.641 1.00 93.50 159 TYR A O 1
ATOM 1349 N N . LEU A 1 160 ? -12.470 7.898 12.820 1.00 94.62 160 LEU A N 1
ATOM 1350 C CA . LEU A 1 160 ? -11.327 8.094 11.962 1.00 94.62 160 LEU A CA 1
ATOM 1351 C C . LEU A 1 160 ? -10.679 9.432 12.314 1.00 94.62 160 LEU A C 1
ATOM 1353 O O . LEU A 1 160 ? -11.360 10.454 12.348 1.00 94.62 160 LEU A O 1
ATOM 1357 N N . TYR A 1 161 ? -9.385 9.425 12.601 1.00 95.81 161 TYR A N 1
ATOM 1358 C CA . TYR A 1 161 ? -8.675 10.570 13.152 1.00 95.81 161 TYR A CA 1
ATOM 1359 C C . TYR A 1 161 ? -7.329 10.789 12.459 1.00 95.81 161 TYR A C 1
ATOM 1361 O O . TYR A 1 161 ? -6.614 9.843 12.115 1.00 95.81 161 TYR A O 1
ATOM 1369 N N . ASN A 1 162 ? -6.970 12.056 12.285 1.00 94.56 162 ASN A N 1
ATOM 1370 C CA . ASN A 1 162 ? -5.645 12.499 11.874 1.00 94.56 162 ASN A CA 1
ATOM 1371 C C . ASN A 1 162 ? -5.355 13.857 12.524 1.00 94.56 162 ASN A C 1
ATOM 1373 O O . ASN A 1 162 ? -6.241 14.701 12.559 1.00 94.56 162 ASN A O 1
ATOM 1377 N N . ASP A 1 163 ? -4.121 14.105 12.964 1.00 89.31 163 ASP A N 1
ATOM 1378 C CA . ASP A 1 163 ? -3.772 15.345 13.678 1.00 89.31 163 ASP A CA 1
ATOM 1379 C C . ASP A 1 163 ? -4.040 16.627 12.872 1.00 89.31 163 ASP A C 1
ATOM 1381 O O . ASP A 1 163 ? -4.338 17.666 13.449 1.00 89.31 163 ASP A O 1
ATOM 1385 N N . SER A 1 164 ? -3.964 16.570 11.540 1.00 87.81 164 SER A N 1
ATOM 1386 C CA . SER A 1 164 ? -4.201 17.727 10.668 1.00 87.81 164 SER A CA 1
ATOM 1387 C C . SER A 1 164 ? -5.681 17.960 10.353 1.00 87.81 164 SER A C 1
ATOM 1389 O O . SER A 1 164 ? -6.058 19.082 10.036 1.00 87.81 164 SER A O 1
ATOM 1391 N N . TYR A 1 165 ? -6.520 16.924 10.451 1.00 85.44 165 TYR A N 1
ATOM 1392 C CA . TYR A 1 165 ? -7.944 16.985 10.088 1.00 85.44 165 TYR A CA 1
ATOM 1393 C C . TYR A 1 165 ? -8.893 16.796 11.286 1.00 85.44 165 TYR A C 1
ATOM 1395 O O . TYR A 1 165 ? -10.106 16.925 11.139 1.00 85.44 165 TYR A O 1
ATOM 1403 N N . GLY A 1 166 ? -8.369 16.469 12.471 1.00 90.75 166 GLY A N 1
ATOM 1404 C CA . GLY A 1 166 ? -9.156 16.133 13.654 1.00 90.75 166 GLY A CA 1
ATOM 1405 C C . GLY A 1 166 ? -9.940 14.826 13.493 1.00 90.75 166 GLY A C 1
ATOM 1406 O O . GLY A 1 166 ? -9.441 13.841 12.941 1.00 90.75 166 GLY A O 1
ATOM 1407 N N . LYS A 1 167 ? -11.177 14.802 14.007 1.00 93.38 167 LYS A N 1
ATOM 1408 C CA . LYS A 1 167 ? -12.123 13.686 13.830 1.00 93.38 167 LYS A CA 1
ATOM 1409 C C . LYS A 1 167 ? -12.760 13.793 12.447 1.00 93.38 167 LYS A C 1
ATOM 1411 O O . LYS A 1 167 ? -13.598 14.652 12.205 1.00 93.38 167 LYS A O 1
ATOM 1416 N N . ILE A 1 168 ? -12.348 12.899 11.562 1.00 89.44 168 ILE A N 1
ATOM 1417 C CA . ILE A 1 168 ? -12.703 12.882 10.145 1.00 89.44 168 ILE A CA 1
ATOM 1418 C C . ILE A 1 168 ? -14.081 12.246 9.942 1.00 89.44 168 ILE A C 1
ATOM 1420 O O . ILE A 1 168 ? -14.916 12.782 9.226 1.00 89.44 168 ILE A O 1
ATOM 1424 N N . PHE A 1 169 ? -14.320 11.082 10.550 1.00 89.06 169 PHE A N 1
ATOM 1425 C CA . PHE A 1 169 ? -15.501 10.267 10.260 1.00 89.06 169 PHE A CA 1
ATOM 1426 C C . PHE A 1 169 ? -15.867 9.380 11.454 1.00 89.06 169 PHE A C 1
ATOM 1428 O O . PHE A 1 169 ? -14.976 8.846 12.111 1.00 89.06 169 PHE A O 1
ATOM 1435 N N . LEU A 1 170 ? -17.158 9.203 11.740 1.00 88.62 170 LEU A N 1
ATOM 1436 C CA . LEU A 1 170 ? -17.633 8.253 12.750 1.00 88.62 170 LEU A CA 1
ATOM 1437 C C . LEU A 1 170 ? -17.742 6.860 12.118 1.00 88.62 170 LEU A C 1
ATOM 1439 O O . LEU A 1 170 ? -18.526 6.654 11.199 1.00 88.62 170 LEU A O 1
ATOM 1443 N N . VAL A 1 171 ? -16.979 5.895 12.627 1.00 83.75 171 VAL A N 1
ATOM 1444 C CA . VAL A 1 171 ? -17.051 4.502 12.174 1.00 83.75 171 VAL A CA 1
ATOM 1445 C C . VAL A 1 171 ? -18.279 3.852 12.810 1.00 83.75 171 VAL A C 1
ATOM 1447 O O . VAL A 1 171 ? -18.265 3.471 13.983 1.00 83.75 171 VAL A O 1
ATOM 1450 N N . GLU A 1 172 ? -19.363 3.775 12.042 1.00 77.31 172 GLU A N 1
ATOM 1451 C CA . GLU A 1 172 ? -20.618 3.152 12.460 1.00 77.31 172 GLU A CA 1
ATOM 1452 C C . GLU A 1 172 ? -20.505 1.621 12.531 1.00 77.31 172 GLU A C 1
ATOM 1454 O O . GLU A 1 172 ? -19.656 1.002 11.888 1.00 77.31 172 GLU A O 1
ATOM 1459 N N . LYS A 1 173 ? -21.379 0.989 13.325 1.00 69.88 173 LYS A N 1
ATOM 1460 C CA . LYS A 1 173 ? -21.464 -0.481 13.392 1.00 69.88 173 LYS A CA 1
ATOM 1461 C C . LYS A 1 173 ? -22.127 -1.088 12.144 1.00 69.88 173 LYS A C 1
ATOM 1463 O O . LYS A 1 173 ? -21.859 -2.248 11.840 1.00 69.88 173 LYS A O 1
ATOM 1468 N N . ASP A 1 174 ? -22.967 -0.319 11.448 1.00 71.62 174 ASP A N 1
ATOM 1469 C CA . ASP A 1 174 ? -23.662 -0.719 10.218 1.00 71.62 174 ASP A CA 1
ATOM 1470 C C . ASP A 1 174 ? -22.769 -0.458 8.990 1.00 71.62 174 ASP A C 1
ATOM 1472 O O . ASP A 1 174 ? -22.518 0.688 8.612 1.00 71.62 174 ASP A O 1
ATOM 1476 N N . GLY A 1 175 ? -22.254 -1.532 8.384 1.00 68.38 175 GLY A N 1
ATOM 1477 C CA . GLY A 1 175 ? -21.245 -1.454 7.324 1.00 68.38 175 GLY A CA 1
ATOM 1478 C C . GLY A 1 175 ? -21.725 -0.775 6.037 1.00 68.38 175 GLY A C 1
ATOM 1479 O O . GLY A 1 175 ? -20.949 -0.045 5.421 1.00 68.38 175 GLY A O 1
ATOM 1480 N N . LEU A 1 176 ? -22.995 -0.951 5.650 1.00 66.88 176 LEU A N 1
ATOM 1481 C CA . LEU A 1 176 ? -23.523 -0.398 4.394 1.00 66.88 176 LEU A CA 1
ATOM 1482 C C . LEU A 1 176 ? -23.759 1.112 4.493 1.00 66.88 176 LEU A C 1
ATOM 1484 O O . LEU A 1 176 ? -23.342 1.861 3.609 1.00 66.88 176 LEU A O 1
ATOM 1488 N N . LYS A 1 177 ? -24.357 1.575 5.598 1.00 74.38 177 LYS A N 1
ATOM 1489 C CA . LYS A 1 177 ? -24.527 3.016 5.865 1.00 74.38 177 LYS A CA 1
ATOM 1490 C C . LYS A 1 177 ? -23.187 3.718 6.061 1.00 74.38 177 LYS A C 1
ATOM 1492 O O . LYS A 1 177 ? -23.011 4.857 5.617 1.00 74.38 177 LYS A O 1
ATOM 1497 N N . SER A 1 178 ? -22.220 3.022 6.661 1.00 80.38 178 SER A N 1
ATOM 1498 C CA . SER A 1 178 ? -20.866 3.540 6.828 1.00 80.38 178 SER A CA 1
ATOM 1499 C C . SER A 1 178 ? -20.160 3.746 5.483 1.00 80.38 178 SER A C 1
ATOM 1501 O O . SER A 1 178 ? -19.516 4.776 5.296 1.00 80.38 178 SER A O 1
ATOM 1503 N N . LEU A 1 179 ? -20.334 2.839 4.514 1.00 90.69 179 LEU A N 1
ATOM 1504 C CA . LEU A 1 179 ? -19.710 2.935 3.190 1.00 90.69 179 LEU A CA 1
ATOM 1505 C C . LEU A 1 179 ? -20.190 4.148 2.389 1.00 90.69 179 LEU A C 1
ATOM 1507 O O . LEU A 1 179 ? -19.367 4.953 1.944 1.00 90.69 179 LEU A O 1
ATOM 1511 N N . SER A 1 180 ? -21.507 4.304 2.215 1.00 89.75 180 SER A N 1
ATOM 1512 C CA . SER A 1 180 ? -22.069 5.418 1.439 1.00 89.75 180 SER A CA 1
ATOM 1513 C C . SER A 1 180 ? -21.694 6.767 2.052 1.00 89.75 180 SER A C 1
ATOM 1515 O O . SER A 1 180 ? -21.295 7.690 1.338 1.00 89.75 180 SER A O 1
ATOM 1517 N N . SER A 1 181 ? -21.750 6.858 3.384 1.00 90.19 181 SER A N 1
ATOM 1518 C CA . SER A 1 181 ? -21.408 8.067 4.136 1.00 90.19 181 SER A CA 1
ATOM 1519 C C . SER A 1 181 ? -19.914 8.384 4.054 1.00 90.19 181 SER A C 1
ATOM 1521 O O . SER A 1 181 ? -19.544 9.534 3.814 1.00 90.19 181 SER A O 1
ATOM 1523 N N . LEU A 1 182 ? -19.043 7.374 4.172 1.00 92.25 182 LEU A N 1
ATOM 1524 C CA . LEU A 1 182 ? -17.597 7.536 4.014 1.00 92.25 182 LEU A CA 1
ATOM 1525 C C . LEU A 1 182 ? -17.250 8.011 2.600 1.00 92.25 182 LEU A C 1
ATOM 1527 O O . LEU A 1 182 ? -16.485 8.960 2.439 1.00 92.25 182 LEU A O 1
ATOM 1531 N N . LYS A 1 183 ? -17.816 7.378 1.567 1.00 93.44 183 LYS A N 1
ATOM 1532 C CA . LYS A 1 183 ? -17.556 7.732 0.166 1.00 93.44 183 LYS A CA 1
ATOM 1533 C C . LYS A 1 183 ? -18.000 9.161 -0.146 1.00 93.44 183 LYS A C 1
ATOM 1535 O O . LYS A 1 183 ? -17.247 9.907 -0.776 1.00 93.44 183 LYS A O 1
ATOM 1540 N N . ALA A 1 184 ? -19.186 9.557 0.323 1.00 92.56 184 ALA A N 1
ATOM 1541 C CA . ALA A 1 184 ? -19.685 10.923 0.190 1.00 92.56 184 ALA A CA 1
ATOM 1542 C C . ALA A 1 184 ? -18.758 11.929 0.889 1.00 92.56 184 ALA A C 1
ATOM 1544 O O . ALA A 1 184 ? -18.343 12.910 0.271 1.00 92.56 184 ALA A O 1
ATOM 1545 N N . PHE A 1 185 ? -18.352 11.635 2.127 1.00 91.81 185 PHE A N 1
ATOM 1546 C CA . PHE A 1 185 ? -17.448 12.479 2.902 1.00 91.81 185 PHE A CA 1
ATOM 1547 C C . PHE A 1 185 ? -16.075 12.648 2.229 1.00 91.81 185 PHE A C 1
ATOM 1549 O O . PHE A 1 185 ? -15.589 13.769 2.072 1.00 91.81 185 PHE A O 1
ATOM 1556 N N . LEU A 1 186 ? -15.447 11.550 1.787 1.00 94.19 186 LEU A N 1
ATOM 1557 C CA . LEU A 1 186 ? -14.149 11.590 1.102 1.00 94.19 186 LEU A CA 1
ATOM 1558 C C . LEU A 1 186 ? -14.221 12.428 -0.179 1.00 94.19 186 LEU A C 1
ATOM 1560 O O . LEU A 1 186 ? -13.305 13.200 -0.465 1.00 94.19 186 LEU A O 1
ATOM 1564 N N . LYS A 1 187 ? -15.328 12.321 -0.924 1.00 93.88 187 LYS A N 1
ATOM 1565 C CA . LYS A 1 187 ? -15.573 13.127 -2.123 1.00 93.88 187 LYS A CA 1
ATOM 1566 C C . LYS A 1 187 ? -15.742 14.611 -1.788 1.00 93.88 187 LYS A C 1
ATOM 1568 O O . LYS A 1 187 ? -15.114 15.437 -2.445 1.00 93.88 187 LYS A O 1
ATOM 1573 N N . GLU A 1 188 ? -16.544 14.944 -0.777 1.00 93.25 188 GLU A N 1
ATOM 1574 C CA . GLU A 1 188 ? -16.781 16.325 -0.334 1.00 93.25 188 GLU A CA 1
ATOM 1575 C C . GLU A 1 188 ? -15.480 16.998 0.121 1.00 93.25 188 GLU A C 1
ATOM 1577 O O . GLU A 1 188 ? -15.141 18.088 -0.342 1.00 93.25 188 GLU A O 1
ATOM 1582 N N . LYS A 1 189 ? -14.708 16.320 0.978 1.00 91.38 189 LYS A N 1
ATOM 1583 C CA . LYS A 1 189 ? -13.436 16.833 1.506 1.00 91.38 189 LYS A CA 1
ATOM 1584 C C . LYS A 1 189 ? -12.256 16.660 0.552 1.00 91.38 189 LYS A C 1
ATOM 1586 O O . LYS A 1 189 ? -11.157 17.085 0.880 1.00 91.38 189 LYS A O 1
ATOM 1591 N N . LYS A 1 190 ? -12.457 16.034 -0.614 1.00 93.75 190 LYS A N 1
ATOM 1592 C CA . LYS A 1 190 ? -11.400 15.689 -1.587 1.00 93.75 190 LYS A CA 1
ATOM 1593 C C . LYS A 1 190 ? -10.252 14.866 -0.975 1.00 93.75 190 LYS A C 1
ATOM 1595 O O . LYS A 1 190 ? -9.129 14.874 -1.486 1.00 93.75 190 LYS A O 1
ATOM 1600 N N . LEU A 1 191 ? -10.551 14.119 0.087 1.00 94.50 191 LEU A N 1
ATOM 1601 C CA . LEU A 1 191 ? -9.609 13.252 0.783 1.00 94.50 191 LEU A CA 1
ATOM 1602 C C . LEU A 1 191 ? -9.541 11.890 0.094 1.00 94.50 191 LEU A C 1
ATOM 1604 O O . LEU A 1 191 ? -10.531 11.352 -0.399 1.00 94.50 191 LEU A O 1
ATOM 1608 N N . LYS A 1 192 ? -8.346 11.309 0.070 1.00 95.06 192 LYS A N 1
ATOM 1609 C CA . LYS A 1 192 ? -8.053 10.027 -0.570 1.00 95.06 192 LYS A CA 1
ATOM 1610 C C . LYS A 1 192 ? -7.428 9.087 0.448 1.00 95.06 192 LYS A C 1
ATOM 1612 O O . LYS A 1 192 ? -6.457 9.445 1.111 1.00 95.06 192 LYS A O 1
ATOM 1617 N N . ILE A 1 193 ? -7.930 7.857 0.505 1.00 96.38 193 ILE A N 1
ATOM 1618 C CA . ILE A 1 193 ? -7.371 6.780 1.331 1.00 96.38 193 ILE A CA 1
ATOM 1619 C C . ILE A 1 193 ? -6.541 5.847 0.450 1.00 96.38 193 ILE A C 1
ATOM 1621 O O . ILE A 1 193 ? -6.969 5.488 -0.647 1.00 96.38 193 ILE A O 1
ATOM 1625 N N . ARG A 1 194 ? -5.338 5.464 0.887 1.00 96.62 194 ARG A N 1
ATOM 1626 C CA . ARG A 1 194 ? -4.463 4.522 0.162 1.00 96.62 194 ARG A CA 1
ATOM 1627 C C . ARG A 1 194 ? -3.874 3.489 1.119 1.00 96.62 194 ARG A C 1
ATOM 1629 O O . ARG A 1 194 ? -3.508 3.865 2.227 1.00 96.62 194 ARG A O 1
ATOM 1636 N N . PRO A 1 195 ? -3.735 2.214 0.730 1.00 97.56 195 PRO A N 1
ATOM 1637 C CA . PRO A 1 195 ? -3.121 1.225 1.604 1.00 97.56 195 PRO A CA 1
ATOM 1638 C C . PRO A 1 195 ? -1.612 1.475 1.733 1.00 97.56 195 PRO A C 1
ATOM 1640 O O . PRO A 1 195 ? -0.971 2.041 0.840 1.00 97.56 195 PRO A O 1
ATOM 1643 N N . LYS A 1 196 ? -1.026 1.040 2.850 1.00 96.31 196 LYS A N 1
ATOM 1644 C CA . LYS A 1 196 ? 0.429 0.856 2.962 1.00 96.31 196 LYS A CA 1
ATOM 1645 C C . LYS A 1 196 ? 0.873 -0.385 2.188 1.00 96.31 196 LYS A C 1
ATOM 1647 O O . LYS A 1 196 ? 0.046 -1.210 1.824 1.00 96.31 196 LYS A O 1
ATOM 1652 N N . ALA A 1 197 ? 2.181 -0.528 1.970 1.00 92.75 197 ALA A N 1
ATOM 1653 C CA . ALA A 1 197 ? 2.756 -1.545 1.084 1.00 92.75 197 ALA A CA 1
ATOM 1654 C C . ALA A 1 197 ? 2.257 -2.980 1.353 1.00 92.75 197 ALA A C 1
ATOM 1656 O O . ALA A 1 197 ? 1.819 -3.636 0.418 1.00 92.75 197 ALA A O 1
ATOM 1657 N N . LEU A 1 198 ? 2.239 -3.443 2.611 1.00 94.94 198 LEU A N 1
ATOM 1658 C CA . LEU A 1 198 ? 1.750 -4.796 2.920 1.00 94.94 198 LEU A CA 1
ATOM 1659 C C . LEU A 1 198 ? 0.255 -4.959 2.612 1.00 94.94 198 LEU A C 1
ATOM 1661 O O . LEU A 1 198 ? -0.154 -5.958 2.032 1.00 94.94 198 LEU A O 1
ATOM 1665 N N . LEU A 1 199 ? -0.564 -3.952 2.935 1.00 96.44 199 LEU A N 1
ATOM 1666 C CA . LEU A 1 199 ? -1.996 -3.985 2.627 1.00 96.44 199 LEU A CA 1
ATOM 1667 C C . LEU A 1 199 ? -2.284 -3.860 1.134 1.00 96.44 199 LEU A C 1
ATOM 1669 O O . LEU A 1 199 ? -3.296 -4.376 0.674 1.00 96.44 199 LEU A O 1
ATOM 1673 N N . LEU A 1 200 ? -1.417 -3.175 0.385 1.00 95.81 200 LEU A N 1
ATOM 1674 C CA . LEU A 1 200 ? -1.511 -3.105 -1.064 1.00 95.81 200 LEU A CA 1
ATOM 1675 C C . LEU A 1 200 ? -1.405 -4.514 -1.649 1.00 95.81 200 LEU A C 1
ATOM 1677 O O . LEU A 1 200 ? -2.311 -4.925 -2.369 1.00 95.81 200 LEU A O 1
ATOM 1681 N N . THR A 1 201 ? -0.353 -5.265 -1.310 1.00 95.00 201 THR A N 1
ATOM 1682 C CA . THR A 1 201 ? -0.210 -6.635 -1.817 1.00 95.00 201 THR A CA 1
ATOM 1683 C C . THR A 1 201 ? -1.317 -7.547 -1.299 1.00 95.00 201 THR A C 1
ATOM 1685 O O . THR A 1 201 ? -1.896 -8.292 -2.083 1.00 95.00 201 THR A O 1
ATOM 1688 N N . LEU A 1 202 ? -1.663 -7.446 -0.010 1.00 96.50 202 LEU A N 1
ATOM 1689 C CA . LEU A 1 202 ? -2.748 -8.222 0.593 1.00 96.50 202 LEU A CA 1
ATOM 1690 C C . LEU A 1 202 ? -4.056 -8.050 -0.183 1.00 96.50 202 LEU A C 1
ATOM 1692 O O . LEU A 1 202 ? -4.687 -9.037 -0.549 1.00 96.50 202 LEU A O 1
ATOM 1696 N N . TYR A 1 203 ? -4.448 -6.801 -0.451 1.00 97.44 203 TYR A N 1
ATOM 1697 C CA . TYR A 1 203 ? -5.697 -6.502 -1.142 1.00 97.44 203 TYR A CA 1
ATOM 1698 C C . TYR A 1 203 ? -5.691 -7.025 -2.583 1.00 97.44 203 TYR A C 1
ATOM 1700 O O . TYR A 1 203 ? -6.664 -7.636 -3.010 1.00 97.44 203 TYR A O 1
ATOM 1708 N N . ASN A 1 204 ? -4.586 -6.835 -3.316 1.00 95.88 204 ASN A N 1
ATOM 1709 C CA . ASN A 1 204 ? -4.475 -7.352 -4.684 1.00 95.88 204 ASN A CA 1
ATOM 1710 C C . ASN A 1 204 ? -4.594 -8.881 -4.711 1.00 95.88 204 ASN A C 1
ATOM 1712 O O . ASN A 1 204 ? -5.343 -9.416 -5.521 1.00 95.88 204 ASN A O 1
ATOM 1716 N N . ARG A 1 205 ? -3.914 -9.571 -3.789 1.00 95.12 205 ARG A N 1
ATOM 1717 C CA . ARG A 1 205 ? -3.918 -11.035 -3.730 1.00 95.12 205 ARG A CA 1
ATOM 1718 C C . ARG A 1 205 ? -5.274 -11.607 -3.345 1.00 95.12 205 ARG A C 1
ATOM 1720 O O . ARG A 1 205 ? -5.685 -12.580 -3.950 1.00 95.12 205 ARG A O 1
ATOM 1727 N N . LEU A 1 206 ? -5.965 -11.022 -2.367 1.00 96.12 206 LEU A N 1
ATOM 1728 C CA . LEU A 1 206 ? -7.245 -11.562 -1.900 1.00 96.12 206 LEU A CA 1
ATOM 1729 C C . LEU A 1 206 ? -8.439 -11.205 -2.788 1.00 96.12 206 LEU A C 1
ATOM 1731 O O . LEU A 1 206 ? -9.380 -11.988 -2.853 1.00 96.12 206 LEU A O 1
ATOM 1735 N N . PHE A 1 207 ? -8.442 -10.025 -3.412 1.00 95.56 207 PHE A N 1
ATOM 1736 C CA . PHE A 1 207 ? -9.670 -9.471 -3.999 1.00 95.56 207 PHE A CA 1
ATOM 1737 C C . PHE A 1 207 ? -9.571 -9.121 -5.483 1.00 95.56 207 PHE A C 1
ATOM 1739 O O . PHE A 1 207 ? -10.589 -8.772 -6.072 1.00 95.56 207 PHE A O 1
ATOM 1746 N N . ILE A 1 208 ? -8.379 -9.162 -6.086 1.00 94.25 208 ILE A N 1
ATOM 1747 C CA . ILE A 1 208 ? -8.195 -8.742 -7.485 1.00 94.25 208 ILE A CA 1
ATOM 1748 C C . ILE A 1 208 ? -7.683 -9.876 -8.368 1.00 94.25 208 ILE A C 1
ATOM 1750 O O . ILE A 1 208 ? -8.080 -9.956 -9.527 1.00 94.25 208 ILE A O 1
ATOM 1754 N N . SER A 1 209 ? -6.780 -10.718 -7.864 1.00 91.25 209 SER A N 1
ATOM 1755 C CA . SER A 1 209 ? -6.034 -11.651 -8.710 1.00 91.25 209 SER A CA 1
ATOM 1756 C C . SER A 1 209 ? -6.045 -13.079 -8.182 1.00 91.25 209 SER A C 1
ATOM 1758 O O . SER A 1 209 ? -5.647 -13.299 -7.041 1.00 91.25 209 SER A O 1
ATOM 1760 N N . ASP A 1 210 ? -6.336 -14.049 -9.051 1.00 90.12 210 ASP A N 1
ATOM 1761 C CA . ASP A 1 210 ? -6.084 -15.474 -8.780 1.00 90.12 210 ASP A CA 1
ATOM 1762 C C . ASP A 1 210 ? -4.581 -15.787 -8.712 1.00 90.12 210 ASP A C 1
ATOM 1764 O O . ASP A 1 210 ? -4.139 -16.673 -7.982 1.00 90.12 210 ASP A O 1
ATOM 1768 N N . LEU A 1 211 ? -3.785 -15.030 -9.477 1.00 91.12 211 LEU A N 1
ATOM 1769 C CA . LEU A 1 211 ? -2.332 -15.104 -9.506 1.00 91.12 211 LEU A CA 1
ATOM 1770 C C . LEU A 1 211 ? -1.728 -13.703 -9.442 1.00 91.12 211 LEU A C 1
ATOM 1772 O O . LEU A 1 211 ? -1.937 -12.872 -10.327 1.00 91.12 211 LEU A O 1
ATOM 1776 N N . PHE A 1 212 ? -0.908 -13.471 -8.423 1.00 94.00 212 PHE A N 1
ATOM 1777 C CA . PHE A 1 212 ? -0.178 -12.221 -8.262 1.00 94.00 212 PHE A CA 1
ATOM 1778 C C . PHE A 1 212 ? 1.292 -12.384 -8.660 1.00 94.00 212 PHE A C 1
ATOM 1780 O O . PHE A 1 212 ? 1.945 -13.344 -8.257 1.00 94.00 212 PHE A O 1
ATOM 1787 N N . ILE A 1 213 ? 1.844 -11.448 -9.433 1.00 93.31 213 ILE A N 1
ATOM 1788 C CA . ILE A 1 213 ? 3.259 -11.470 -9.835 1.00 93.31 213 ILE A CA 1
ATOM 1789 C C . ILE A 1 213 ? 3.984 -10.311 -9.155 1.00 93.31 213 ILE A C 1
ATOM 1791 O O . ILE A 1 213 ? 3.632 -9.148 -9.348 1.00 93.31 213 ILE A O 1
ATOM 1795 N N . HIS A 1 214 ? 5.026 -10.623 -8.385 1.00 92.00 214 HIS A N 1
ATOM 1796 C CA . HIS A 1 214 ? 5.862 -9.639 -7.701 1.00 92.00 214 HIS A CA 1
ATOM 1797 C C . HIS A 1 214 ? 7.311 -9.706 -8.202 1.00 92.00 214 HIS A C 1
ATOM 1799 O O . HIS A 1 214 ? 7.815 -10.755 -8.595 1.00 92.00 214 HIS A O 1
ATOM 1805 N N . GLY A 1 215 ? 8.029 -8.587 -8.134 1.00 90.12 215 GLY A N 1
ATOM 1806 C CA . GLY A 1 215 ? 9.488 -8.579 -8.213 1.00 90.12 215 GLY A CA 1
ATOM 1807 C C . GLY A 1 215 ? 10.155 -9.113 -6.939 1.00 90.12 215 GLY A C 1
ATOM 1808 O O . GLY A 1 215 ? 9.566 -9.119 -5.855 1.00 90.12 215 GLY A O 1
ATOM 1809 N N . LEU A 1 216 ? 11.436 -9.479 -7.052 1.00 86.31 216 LEU A N 1
ATOM 1810 C CA . LEU A 1 216 ? 12.232 -10.081 -5.971 1.00 86.31 216 LEU A CA 1
ATOM 1811 C C . LEU A 1 216 ? 12.226 -9.269 -4.663 1.00 86.31 216 LEU A C 1
ATOM 1813 O O . LEU A 1 216 ? 12.243 -9.837 -3.572 1.00 86.31 216 LEU A O 1
ATOM 1817 N N . GLY A 1 217 ? 12.216 -7.937 -4.766 1.00 81.38 217 GLY A N 1
ATOM 1818 C CA . GLY A 1 217 ? 12.234 -7.051 -3.603 1.00 81.38 217 GLY A CA 1
ATOM 1819 C C . GLY A 1 217 ? 10.973 -7.148 -2.744 1.00 81.38 217 GLY A C 1
ATOM 1820 O O . GLY A 1 217 ? 11.078 -7.158 -1.521 1.00 81.38 217 GLY A O 1
ATOM 1821 N N . GLY A 1 218 ? 9.797 -7.239 -3.367 1.00 82.12 218 GLY A N 1
ATOM 1822 C CA . GLY A 1 218 ? 8.525 -7.282 -2.646 1.00 82.12 218 GLY A CA 1
ATOM 1823 C C . GLY A 1 218 ? 8.116 -8.683 -2.203 1.00 82.12 218 GLY A C 1
ATOM 1824 O O . GLY A 1 218 ? 7.573 -8.831 -1.112 1.00 82.12 218 GLY A O 1
ATOM 1825 N N . ALA A 1 219 ? 8.504 -9.708 -2.965 1.00 84.62 219 ALA A N 1
ATOM 1826 C CA . ALA A 1 219 ? 8.257 -11.114 -2.645 1.00 84.62 219 ALA A CA 1
ATOM 1827 C C . ALA A 1 219 ? 8.723 -11.526 -1.238 1.00 84.62 219 ALA A C 1
ATOM 1829 O O . ALA A 1 219 ? 8.067 -12.306 -0.556 1.00 84.62 219 ALA A O 1
ATOM 1830 N N . LYS A 1 220 ? 9.848 -10.970 -0.770 1.00 85.00 220 LYS A N 1
ATOM 1831 C CA . LYS A 1 220 ? 10.352 -11.230 0.588 1.00 85.00 220 LYS A CA 1
ATOM 1832 C C . LYS A 1 220 ? 9.362 -10.783 1.661 1.00 85.00 220 LYS A C 1
ATOM 1834 O O . LYS A 1 220 ? 9.212 -11.437 2.685 1.00 85.00 220 LYS A O 1
ATOM 1839 N N . TYR A 1 221 ? 8.692 -9.661 1.425 1.00 87.44 221 TYR A N 1
ATOM 1840 C CA . TYR A 1 221 ? 7.756 -9.068 2.372 1.00 87.44 221 TYR A CA 1
ATOM 1841 C C . TYR A 1 221 ? 6.380 -9.731 2.322 1.00 87.44 221 TYR A C 1
ATOM 1843 O O . TYR A 1 221 ? 5.649 -9.672 3.309 1.00 87.44 221 TYR A O 1
ATOM 1851 N N . ASP A 1 222 ? 6.060 -10.421 1.227 1.00 91.19 222 ASP A N 1
ATOM 1852 C CA . ASP A 1 222 ? 4.813 -11.171 1.094 1.00 91.19 222 ASP A CA 1
ATOM 1853 C C . ASP A 1 222 ? 4.726 -12.372 2.033 1.00 91.19 222 ASP A C 1
ATOM 1855 O O . ASP A 1 222 ? 3.621 -12.762 2.384 1.00 91.19 222 ASP A O 1
ATOM 1859 N N . LEU A 1 223 ? 5.854 -12.855 2.565 1.00 91.81 223 LEU A N 1
ATOM 1860 C CA . LEU A 1 223 ? 5.858 -13.822 3.667 1.00 91.81 223 LEU A CA 1
ATOM 1861 C C . LEU A 1 223 ? 5.156 -13.271 4.920 1.00 91.81 223 LEU A C 1
ATOM 1863 O O . LEU A 1 223 ? 4.481 -14.006 5.630 1.00 91.81 223 LEU A O 1
ATOM 1867 N N . VAL A 1 224 ? 5.277 -11.966 5.192 1.00 95.06 224 VAL A N 1
ATOM 1868 C CA . VAL A 1 224 ? 4.534 -11.325 6.292 1.00 95.06 224 VAL A CA 1
ATOM 1869 C C . VAL A 1 224 ? 3.071 -11.157 5.922 1.00 95.06 224 VAL A C 1
ATOM 1871 O O . VAL A 1 224 ? 2.194 -11.363 6.758 1.00 95.06 224 VAL A O 1
ATOM 1874 N N . THR A 1 225 ? 2.805 -10.788 4.670 1.00 95.62 225 THR A N 1
ATOM 1875 C CA . THR A 1 225 ? 1.444 -10.670 4.147 1.00 95.62 225 THR A CA 1
ATOM 1876 C C . THR A 1 225 ? 0.688 -11.996 4.268 1.00 95.62 225 THR A C 1
ATOM 1878 O O . THR A 1 225 ? -0.447 -11.985 4.732 1.00 95.62 225 THR A O 1
ATOM 1881 N N . ASP A 1 226 ? 1.323 -13.123 3.941 1.00 96.19 226 ASP A N 1
ATOM 1882 C CA . ASP A 1 226 ? 0.770 -14.476 4.073 1.00 96.19 226 ASP A CA 1
ATOM 1883 C C . ASP A 1 226 ? 0.327 -14.773 5.500 1.00 96.19 226 ASP A C 1
ATOM 1885 O O . ASP A 1 226 ? -0.808 -15.175 5.742 1.00 96.19 226 ASP A O 1
ATOM 1889 N N . GLU A 1 227 ? 1.209 -14.511 6.460 1.00 97.62 227 GLU A N 1
ATOM 1890 C CA . GLU A 1 227 ? 0.926 -14.749 7.870 1.00 97.62 227 GLU A CA 1
ATOM 1891 C C . GLU A 1 227 ? -0.187 -13.843 8.406 1.00 97.62 227 GLU A C 1
ATOM 1893 O O . GLU A 1 227 ? -0.991 -14.270 9.235 1.00 97.62 227 GLU A O 1
ATOM 1898 N N . ILE A 1 228 ? -0.280 -12.600 7.920 1.00 98.06 228 ILE A N 1
ATOM 1899 C CA . ILE A 1 228 ? -1.398 -11.707 8.247 1.00 98.06 228 ILE A CA 1
ATOM 1900 C C . ILE A 1 228 ? -2.702 -12.236 7.638 1.00 98.06 228 ILE A C 1
ATOM 1902 O O . ILE A 1 228 ? -3.733 -12.190 8.307 1.00 98.06 228 ILE A O 1
ATOM 1906 N N . ILE A 1 229 ? -2.677 -12.744 6.401 1.00 97.81 229 ILE A N 1
ATOM 1907 C CA . ILE A 1 229 ? -3.853 -13.323 5.741 1.00 97.81 229 ILE A CA 1
ATOM 1908 C C . ILE A 1 229 ? -4.355 -14.542 6.521 1.00 97.81 229 ILE A C 1
ATOM 1910 O O . ILE A 1 229 ? -5.525 -14.565 6.909 1.00 97.81 229 ILE A O 1
ATOM 1914 N N . ARG A 1 230 ? -3.470 -15.495 6.835 1.00 98.12 230 ARG A N 1
ATOM 1915 C CA . ARG A 1 230 ? -3.821 -16.683 7.628 1.00 98.12 230 ARG A CA 1
ATOM 1916 C C . ARG A 1 230 ? -4.390 -16.307 8.983 1.00 98.12 230 ARG A C 1
ATOM 1918 O O . ARG A 1 230 ? -5.417 -16.839 9.389 1.00 98.12 230 ARG A O 1
ATOM 1925 N N . GLU A 1 231 ? -3.751 -15.375 9.685 1.00 98.19 231 GLU A N 1
ATOM 1926 C CA . GLU A 1 231 ? -4.131 -15.070 11.060 1.00 98.19 231 GLU A CA 1
ATOM 1927 C C . GLU A 1 231 ? -5.382 -14.188 11.150 1.00 98.19 231 GLU A C 1
ATOM 1929 O O . GLU A 1 231 ? -6.204 -14.403 12.038 1.00 98.19 231 GLU A O 1
ATOM 1934 N N . PHE A 1 232 ? -5.560 -13.213 10.257 1.00 98.31 232 PHE A N 1
ATOM 1935 C CA . PHE A 1 232 ? -6.697 -12.291 10.316 1.00 98.31 232 PHE A CA 1
ATOM 1936 C C . PHE A 1 232 ? -7.895 -12.757 9.484 1.00 98.31 232 PHE A C 1
ATOM 1938 O O . PHE A 1 232 ? -9.013 -12.754 9.989 1.00 98.31 232 PHE A O 1
ATOM 1945 N N . PHE A 1 233 ? -7.673 -13.157 8.229 1.00 97.06 233 PHE A N 1
ATOM 1946 C CA . PHE A 1 233 ? -8.749 -13.570 7.320 1.00 97.06 233 PHE A CA 1
ATOM 1947 C C . PHE A 1 233 ? -9.098 -15.054 7.442 1.00 97.06 233 PHE A C 1
ATOM 1949 O O . PHE A 1 233 ? -10.147 -15.456 6.951 1.00 97.06 233 PHE A O 1
ATOM 1956 N N . LYS A 1 234 ? -8.262 -15.853 8.124 1.00 97.69 234 LYS A N 1
ATOM 1957 C CA . LYS A 1 234 ? -8.488 -17.291 8.359 1.00 97.69 234 LYS A CA 1
ATOM 1958 C C . LYS A 1 234 ? -8.686 -18.083 7.057 1.00 97.69 234 LYS A C 1
ATOM 1960 O O . LYS A 1 234 ? -9.458 -19.034 7.010 1.00 97.69 234 LYS A O 1
ATOM 1965 N N . VAL A 1 235 ? -7.959 -17.688 6.012 1.00 97.25 235 VAL A N 1
ATOM 1966 C CA . VAL A 1 235 ? -7.911 -18.357 4.704 1.00 97.25 235 VAL A CA 1
ATOM 1967 C C . VAL A 1 235 ? -6.464 -18.632 4.312 1.00 97.25 235 VAL A C 1
ATOM 1969 O O . VAL A 1 235 ? -5.555 -17.948 4.793 1.00 97.25 235 VAL A O 1
ATOM 1972 N N . GLU A 1 236 ? -6.246 -19.598 3.418 1.00 96.56 236 GLU A N 1
ATOM 1973 C CA . GLU A 1 236 ? -4.918 -19.766 2.832 1.00 96.56 236 GLU A CA 1
ATOM 1974 C C . GLU A 1 236 ? -4.593 -18.619 1.862 1.00 96.56 236 GLU A C 1
ATOM 1976 O O . GLU A 1 236 ? -5.442 -18.252 1.043 1.00 96.56 236 GLU A O 1
ATOM 1981 N N . PRO A 1 237 ? -3.385 -18.029 1.935 1.00 95.38 237 PRO A N 1
ATOM 1982 C CA . PRO A 1 237 ? -2.998 -16.931 1.065 1.00 95.38 237 PRO A CA 1
ATOM 1983 C C . PRO A 1 237 ? -2.964 -17.358 -0.410 1.00 95.38 237 PRO A C 1
ATOM 1985 O O . PRO A 1 237 ? -2.310 -18.350 -0.739 1.00 95.38 237 PRO A O 1
ATOM 1988 N N . PRO A 1 238 ? -3.579 -16.586 -1.325 1.00 94.56 238 PRO A N 1
ATOM 1989 C CA . PRO A 1 238 ? -3.518 -16.860 -2.760 1.00 94.56 238 PRO A CA 1
ATOM 1990 C C . PRO A 1 238 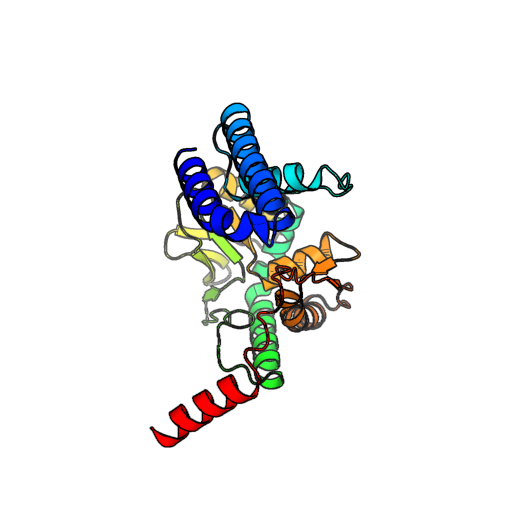? -2.083 -16.858 -3.277 1.00 94.56 238 PRO A C 1
ATOM 1992 O O . PRO A 1 238 ? -1.296 -15.988 -2.902 1.00 94.56 238 PRO A O 1
ATOM 1995 N N . HIS A 1 239 ? -1.728 -17.804 -4.141 1.00 91.75 239 HIS A N 1
ATOM 1996 C CA . HIS A 1 239 ? -0.357 -17.953 -4.624 1.00 91.75 239 HIS A CA 1
ATOM 1997 C C . HIS A 1 239 ? 0.158 -16.689 -5.328 1.00 91.75 239 HIS A C 1
ATOM 1999 O O . HIS A 1 239 ? -0.581 -15.951 -5.984 1.00 91.75 239 HIS A O 1
ATOM 2005 N N . PHE A 1 240 ? 1.463 -16.455 -5.213 1.00 93.38 240 PHE A N 1
ATOM 2006 C CA . PHE A 1 240 ? 2.150 -15.436 -5.991 1.00 93.38 240 PHE A CA 1
ATOM 2007 C C . PHE A 1 240 ? 3.410 -16.011 -6.631 1.00 93.38 240 PHE A C 1
ATOM 2009 O O . PHE A 1 240 ? 4.027 -16.938 -6.108 1.00 93.38 240 PHE A O 1
ATOM 2016 N N . LEU A 1 241 ? 3.798 -15.442 -7.767 1.00 94.44 241 LEU A N 1
ATOM 2017 C CA . LEU A 1 241 ? 5.045 -15.756 -8.448 1.00 94.44 241 LEU A CA 1
ATOM 2018 C C . LEU A 1 241 ? 6.024 -14.603 -8.315 1.00 94.44 241 LEU A C 1
ATOM 2020 O O . LEU A 1 241 ? 5.652 -13.428 -8.300 1.00 94.44 241 LEU A O 1
ATOM 2024 N N . VAL A 1 242 ? 7.302 -14.960 -8.265 1.00 94.19 242 VAL A N 1
ATOM 2025 C CA . VAL A 1 242 ? 8.391 -13.993 -8.294 1.00 94.19 242 VAL A CA 1
ATOM 2026 C C . VAL A 1 242 ? 8.993 -13.991 -9.686 1.00 94.19 242 VAL A C 1
ATOM 2028 O O . VAL A 1 242 ? 9.620 -14.966 -10.091 1.00 94.19 242 VAL A O 1
ATOM 2031 N N . ALA A 1 243 ? 8.827 -12.885 -10.403 1.00 91.81 243 ALA A N 1
ATOM 2032 C CA . ALA A 1 243 ? 9.459 -12.667 -11.695 1.00 91.81 243 ALA A CA 1
ATOM 2033 C C . ALA A 1 243 ? 10.395 -11.463 -11.592 1.00 91.81 243 ALA A C 1
ATOM 2035 O O . ALA A 1 243 ? 10.001 -10.374 -11.175 1.00 91.81 243 ALA A O 1
ATOM 2036 N N . SER A 1 244 ? 11.660 -11.654 -11.952 1.00 88.31 244 SER A N 1
ATOM 2037 C CA . SER A 1 244 ? 12.654 -10.584 -11.961 1.00 88.31 244 SER A CA 1
ATOM 2038 C C . SER A 1 244 ? 13.497 -10.693 -13.219 1.00 88.31 244 SER A C 1
ATOM 2040 O O . SER A 1 244 ? 13.939 -11.779 -13.578 1.00 88.31 244 SER A O 1
ATOM 2042 N N . CYS A 1 245 ? 13.748 -9.558 -13.864 1.00 82.62 245 CYS A N 1
ATOM 2043 C CA . CYS A 1 245 ? 14.652 -9.459 -15.000 1.00 82.62 245 CYS A CA 1
ATOM 2044 C C . CYS A 1 245 ? 15.746 -8.450 -14.652 1.00 82.62 245 CYS A C 1
ATOM 2046 O O . CYS A 1 245 ? 15.502 -7.244 -14.586 1.00 82.62 245 CYS A O 1
ATOM 2048 N N . THR A 1 246 ? 16.951 -8.945 -14.378 1.00 79.06 246 THR A N 1
ATOM 2049 C CA . THR A 1 246 ? 18.120 -8.084 -14.198 1.00 79.06 246 THR A CA 1
ATOM 2050 C C . THR A 1 246 ? 18.749 -7.850 -15.563 1.00 79.06 246 THR A C 1
ATOM 2052 O O . THR A 1 246 ? 19.419 -8.721 -16.111 1.00 79.06 246 THR A O 1
ATOM 2055 N N . LEU A 1 247 ? 18.517 -6.665 -16.124 1.00 70.62 247 LEU A N 1
ATOM 2056 C CA . LEU A 1 247 ? 19.129 -6.257 -17.382 1.00 70.62 247 LEU A CA 1
ATOM 2057 C C . LEU A 1 247 ? 20.558 -5.780 -17.119 1.00 70.62 247 LEU A C 1
ATOM 2059 O O . LEU A 1 247 ? 20.777 -4.705 -16.557 1.00 70.62 247 LEU A O 1
ATOM 2063 N N . HIS A 1 248 ? 21.533 -6.585 -17.527 1.00 66.31 248 HIS A N 1
ATOM 2064 C CA . HIS A 1 248 ? 22.931 -6.178 -17.520 1.00 66.31 248 HIS A CA 1
ATOM 2065 C C . HIS A 1 248 ? 23.217 -5.304 -18.739 1.00 66.31 248 HIS A C 1
ATOM 2067 O O . HIS A 1 248 ? 22.818 -5.615 -19.862 1.00 66.31 248 HIS A O 1
ATOM 2073 N N . LEU A 1 249 ? 23.935 -4.203 -18.526 1.00 66.94 249 LEU A N 1
ATOM 2074 C CA . LEU A 1 249 ? 24.498 -3.445 -19.633 1.00 66.94 249 LEU A CA 1
ATOM 2075 C C . LEU A 1 249 ? 25.604 -4.303 -20.250 1.00 66.94 249 LEU A C 1
ATOM 2077 O O . LEU A 1 249 ? 26.552 -4.667 -19.556 1.00 66.94 249 LEU A O 1
ATOM 2081 N N . ASN A 1 250 ? 25.455 -4.646 -21.530 1.00 62.16 250 ASN A N 1
ATOM 2082 C CA . ASN A 1 250 ? 26.395 -5.493 -22.266 1.00 62.16 250 ASN A CA 1
ATOM 2083 C C . ASN A 1 250 ? 27.678 -4.726 -22.621 1.00 62.16 250 ASN A C 1
ATOM 2085 O O . ASN A 1 250 ? 28.047 -4.624 -23.783 1.00 62.16 250 ASN A O 1
ATOM 2089 N N . PHE A 1 251 ? 28.332 -4.119 -21.633 1.00 65.94 251 PHE A N 1
ATOM 2090 C CA . PHE A 1 251 ? 29.647 -3.543 -21.846 1.00 65.94 251 PHE A CA 1
ATOM 2091 C C . PHE A 1 251 ? 30.614 -4.675 -22.177 1.00 65.94 251 PHE A C 1
ATOM 2093 O O . PHE A 1 251 ? 30.608 -5.702 -21.493 1.00 65.94 251 PHE A O 1
ATOM 2100 N N . LYS A 1 252 ? 31.471 -4.483 -23.192 1.00 59.44 252 LYS A N 1
ATOM 2101 C CA . LYS A 1 252 ? 32.639 -5.349 -23.370 1.00 59.44 252 LYS A CA 1
ATOM 2102 C C . LYS A 1 252 ? 33.326 -5.428 -22.013 1.00 59.44 252 LYS A C 1
ATOM 2104 O O . LYS A 1 252 ? 33.642 -4.389 -21.430 1.00 59.44 252 LYS A O 1
ATOM 2109 N N . SER A 1 253 ? 33.496 -6.641 -21.493 1.00 55.59 253 SER A N 1
ATOM 2110 C CA . SER A 1 253 ? 34.325 -6.872 -20.315 1.00 55.59 253 SER A CA 1
ATOM 2111 C C . SER A 1 253 ? 35.615 -6.094 -20.530 1.00 55.59 253 SER A C 1
ATOM 2113 O O . SER A 1 253 ? 36.263 -6.288 -21.565 1.00 55.59 253 SER A O 1
ATOM 2115 N N . SER A 1 254 ? 35.953 -5.178 -19.616 1.00 53.19 254 SER A N 1
ATOM 2116 C CA . SER A 1 254 ? 37.252 -4.518 -19.705 1.00 53.19 254 SER A CA 1
ATOM 2117 C C . SER A 1 254 ? 38.307 -5.622 -19.821 1.00 53.19 254 SER A C 1
ATOM 2119 O O . SER A 1 254 ? 38.132 -6.674 -19.191 1.00 53.19 254 SER A O 1
ATOM 2121 N N . PRO A 1 255 ? 39.341 -5.463 -20.666 1.00 50.72 255 PRO A N 1
ATOM 2122 C CA . PRO A 1 255 ? 40.395 -6.459 -20.765 1.00 50.72 255 PRO A CA 1
ATOM 2123 C C . PRO A 1 255 ? 40.979 -6.609 -19.368 1.00 50.72 255 PRO A C 1
ATOM 2125 O O . PRO A 1 255 ? 41.636 -5.691 -18.886 1.00 50.72 255 PRO A O 1
ATOM 2128 N N . SER A 1 256 ? 40.607 -7.705 -18.700 1.00 49.00 256 SER A N 1
ATOM 2129 C CA . SER A 1 256 ? 40.954 -8.067 -17.332 1.00 49.00 256 SER A CA 1
ATOM 2130 C C . SER A 1 256 ? 41.457 -6.877 -16.503 1.00 49.00 256 SER A C 1
ATOM 2132 O O . SER A 1 256 ? 42.668 -6.643 -16.395 1.00 49.00 256 SER A O 1
ATOM 2134 N N . ALA A 1 257 ? 40.565 -6.163 -15.815 1.00 51.03 257 ALA A N 1
ATOM 2135 C CA . ALA A 1 257 ? 40.956 -5.771 -14.466 1.00 51.03 257 ALA A CA 1
ATOM 2136 C C . ALA A 1 257 ? 41.149 -7.099 -13.730 1.00 51.03 257 ALA A C 1
ATOM 2138 O O . ALA A 1 257 ? 40.198 -7.637 -13.177 1.00 51.03 257 ALA A O 1
ATOM 2139 N N . SER A 1 258 ? 42.334 -7.699 -13.890 1.00 55.16 258 SER A N 1
ATOM 2140 C CA . SER A 1 258 ? 42.652 -9.014 -13.361 1.00 55.16 258 SER A CA 1
ATOM 2141 C C . SER A 1 258 ? 42.232 -9.013 -11.903 1.00 55.16 258 SER A C 1
ATOM 2143 O O . SER A 1 258 ? 42.470 -8.026 -11.201 1.00 55.16 258 SER A O 1
ATOM 2145 N N . ASP A 1 259 ? 41.611 -10.089 -11.427 1.00 57.56 259 ASP A N 1
ATOM 2146 C CA . ASP A 1 259 ? 41.264 -10.231 -10.008 1.00 57.56 259 ASP A CA 1
ATOM 2147 C C . ASP A 1 259 ? 42.467 -9.913 -9.101 1.00 57.56 259 ASP A C 1
ATOM 2149 O O . ASP A 1 259 ? 42.317 -9.435 -7.979 1.00 57.56 259 ASP A O 1
ATOM 2153 N N . PHE A 1 260 ? 43.675 -10.052 -9.652 1.00 57.31 260 PHE A N 1
ATOM 2154 C CA . PHE A 1 260 ? 44.943 -9.565 -9.131 1.00 57.31 260 PHE A CA 1
ATOM 2155 C C . PHE A 1 260 ? 44.980 -8.063 -8.780 1.00 57.31 260 PHE A C 1
ATOM 2157 O O . PHE A 1 260 ? 45.403 -7.720 -7.680 1.00 57.31 260 PHE A O 1
ATOM 2164 N N . LYS A 1 261 ? 44.529 -7.149 -9.653 1.00 63.91 261 LYS A N 1
ATOM 2165 C CA . LYS A 1 261 ? 44.487 -5.697 -9.375 1.00 63.91 261 LYS A CA 1
ATOM 2166 C C . LYS A 1 261 ? 43.494 -5.357 -8.265 1.00 63.91 261 LYS A C 1
ATOM 2168 O O . LYS A 1 261 ? 43.808 -4.543 -7.399 1.00 63.91 261 LYS A O 1
ATOM 2173 N N . ILE A 1 262 ? 42.321 -5.993 -8.263 1.00 68.62 262 ILE A N 1
ATOM 2174 C CA . ILE A 1 262 ? 41.301 -5.778 -7.225 1.00 68.62 262 ILE A CA 1
ATOM 2175 C C . ILE A 1 262 ? 41.775 -6.355 -5.883 1.00 68.62 262 ILE A C 1
ATOM 2177 O O . ILE A 1 262 ? 41.648 -5.698 -4.851 1.00 68.62 262 ILE A O 1
ATOM 2181 N N . SER A 1 263 ? 42.371 -7.548 -5.890 1.00 69.62 263 SER A N 1
ATOM 2182 C CA . SER A 1 263 ? 42.973 -8.188 -4.716 1.00 69.62 263 SER A CA 1
ATOM 2183 C C . SER A 1 263 ? 44.136 -7.365 -4.145 1.00 69.62 263 SER A C 1
ATOM 2185 O O . SER A 1 263 ? 44.176 -7.108 -2.943 1.00 69.62 263 SER A O 1
ATOM 2187 N N . ALA A 1 264 ? 45.026 -6.848 -5.000 1.00 75.44 264 ALA A N 1
ATOM 2188 C CA . ALA A 1 264 ? 46.144 -5.995 -4.596 1.00 75.44 264 ALA A CA 1
ATOM 2189 C C . ALA A 1 264 ? 45.686 -4.666 -3.974 1.00 75.44 264 ALA A C 1
ATOM 2191 O O . ALA A 1 264 ? 46.257 -4.227 -2.976 1.00 75.44 264 ALA A O 1
ATOM 2192 N N . LEU A 1 265 ? 44.634 -4.041 -4.516 1.00 78.31 265 LEU A N 1
ATOM 2193 C CA . LEU A 1 265 ? 44.042 -2.830 -3.939 1.00 78.31 265 LEU A CA 1
ATOM 2194 C C . LEU A 1 265 ? 43.352 -3.115 -2.598 1.00 78.31 265 LEU A C 1
ATOM 2196 O O . LEU A 1 265 ? 43.552 -2.368 -1.646 1.00 78.31 265 LEU A O 1
ATOM 2200 N N . LYS A 1 266 ? 42.608 -4.224 -2.483 1.00 77.00 266 LYS A N 1
ATOM 2201 C CA . LYS A 1 266 ? 42.007 -4.660 -1.209 1.00 77.00 266 LYS A CA 1
ATOM 2202 C C . LYS A 1 266 ? 43.056 -4.973 -0.142 1.00 77.00 266 LYS A C 1
ATOM 2204 O O . LYS A 1 266 ? 42.809 -4.722 1.032 1.00 77.00 266 LYS A O 1
ATOM 2209 N N . LYS A 1 267 ? 44.206 -5.528 -0.538 1.00 76.88 267 LYS A N 1
ATOM 2210 C CA . LYS A 1 267 ? 45.335 -5.783 0.363 1.00 76.88 267 LYS A CA 1
ATOM 2211 C C . LYS A 1 267 ? 45.962 -4.471 0.841 1.00 76.88 267 LYS A C 1
ATOM 2213 O O . LYS A 1 267 ? 46.059 -4.271 2.039 1.00 76.88 267 LYS A O 1
ATOM 2218 N N . LYS A 1 268 ? 46.248 -3.535 -0.072 1.00 82.75 268 LYS A N 1
ATOM 2219 C CA . LYS A 1 268 ? 46.752 -2.198 0.287 1.00 82.75 268 LYS A CA 1
ATOM 2220 C C . LYS A 1 268 ? 45.831 -1.428 1.232 1.00 82.75 268 LYS A C 1
ATOM 2222 O O . LYS A 1 268 ? 46.332 -0.745 2.106 1.00 82.75 268 LYS A O 1
ATOM 2227 N N . ILE A 1 269 ? 44.512 -1.518 1.051 1.00 82.88 269 ILE A N 1
ATOM 2228 C CA . ILE A 1 269 ? 43.551 -0.867 1.956 1.00 82.88 269 ILE A CA 1
ATOM 2229 C C . ILE A 1 269 ? 43.627 -1.482 3.359 1.00 82.88 269 ILE A C 1
ATOM 2231 O O . ILE A 1 269 ? 43.614 -0.747 4.333 1.00 82.88 269 ILE A O 1
ATOM 2235 N N . ARG A 1 270 ? 43.763 -2.809 3.456 1.00 70.50 270 ARG A N 1
ATOM 2236 C CA . ARG A 1 270 ? 43.903 -3.519 4.734 1.00 70.50 270 ARG A CA 1
ATOM 2237 C C . ARG A 1 270 ? 45.226 -3.231 5.442 1.00 70.50 270 ARG A C 1
ATOM 2239 O O . ARG A 1 270 ? 45.251 -3.215 6.656 1.00 70.50 270 ARG A O 1
ATOM 2246 N N . ASP A 1 271 ? 46.301 -3.029 4.685 1.00 75.81 271 ASP A N 1
ATOM 2247 C CA . ASP A 1 271 ? 47.623 -2.696 5.231 1.00 75.81 271 ASP A CA 1
ATOM 2248 C C . ASP A 1 271 ? 47.725 -1.209 5.660 1.00 75.81 271 ASP A C 1
ATOM 2250 O O .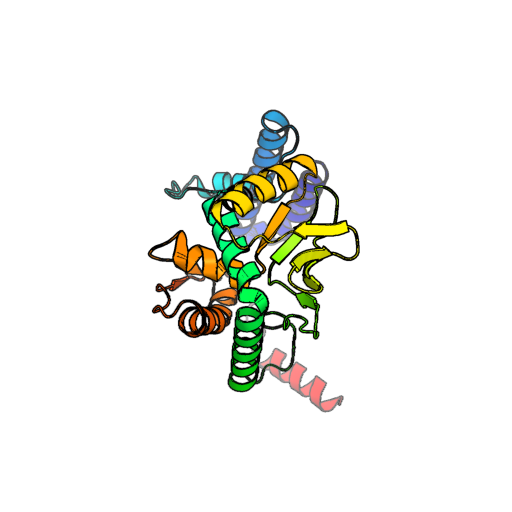 ASP A 1 271 ? 48.740 -0.801 6.221 1.00 75.81 271 ASP A O 1
ATOM 2254 N N . LEU A 1 272 ? 46.708 -0.389 5.355 1.00 72.94 272 LEU A N 1
ATOM 2255 C CA . LEU A 1 272 ? 46.597 1.026 5.744 1.00 72.94 272 LEU A CA 1
ATOM 2256 C C . LEU A 1 272 ? 45.632 1.260 6.925 1.00 72.94 272 LEU A C 1
ATOM 2258 O O . LEU A 1 272 ? 45.537 2.397 7.390 1.00 72.94 272 LEU A O 1
ATOM 2262 N N . GLU A 1 273 ? 44.919 0.223 7.376 1.00 48.50 273 GLU A N 1
ATOM 2263 C CA . GLU A 1 273 ? 44.123 0.195 8.617 1.00 48.50 273 GLU A CA 1
ATOM 2264 C C . GLU A 1 273 ? 44.942 -0.419 9.760 1.00 48.50 273 GLU A C 1
ATOM 2266 O O . GLU A 1 273 ? 44.816 0.089 10.898 1.00 48.50 273 GLU A O 1
#

pLDDT: mean 87.31, std 10.89, range [48.5, 98.56]

Radius of gyration: 24.3 Å; chains: 1; bounding box: 72×41×56 Å

Foldseek 3Di:
DVVLVVVLVVVLVVCVVCCVFAVPVSVLSVLLSVLLVVLVVCCVPPPPDDDPCSSVVSSVVSSCVVVVDPDDDDPVQVVQLDLLNLLVVLVCLVVVVVLLVLLQVLQVVLCVVVVPPDCPPPHHRWDDDPFKTWGQKWKDAVPDDTFIWIWGDDDPWTFTADPVCGGQATSDPDSVVRSVVVSVSCVVVRMGMGGHLLVVVLCCFPPPDLEAEDEPSSVSVVSSSQSSCCVPVVDGTRDYHYDDDDDDRPGDDDPDPPVVVVVVVVVVVVVVD

Organism: NCBI:txid412755

Secondary structure (DSSP, 8-state):
-HHHHHHHHHHHHHHHTTTTT-HHHHHHHHHHHHHHHHHHHHHHHH-TT--HHHHHHHHHHHHGGGG--------HHHHTTSHHHHHHHHHHHHTHHHHHHHHHHHHHHHHHHTT---TTSS-PPPPB-SSEEEEEEEEEETTS--EEEEEEEETTEEEEEETTTEEEEEE-S-HHHHHHHHHHHHHHTTEEEEE-HHHHHHHHHHHT-SSEEE-HHHHHHHHHHHHHIIIII-SPPPPEEE------------S---HHHHHHHHHHHHTT-

Sequence (273 aa):
MELITKFTRDIICKLKLLESENKNILNNFKIFTQCLKNSSRFCSRNYKKANLGEFLGLARRLYEQEIEPAYLEIPFSQICNSDEFLSFFLEITKNIKSFSKIYNNKSDEYRKLFKIRNRAQPSPNLIIKENLIEAPFWIWEEGDQRRKIFILGEKEKKYLYNDSYGKIFLVEKDGLKSLSSLKAFLKEKKLKIRPKALLLTLYNRLFISDLFIHGLGGAKYDLVTDEIIREFFKVEPPHFLVASCTLHLNFKSSPSASDFKISALKKKIRDLE